Protein AF-A0A969B1L9-F1 (afdb_monomer)

Sequence (324 aa):
MRYSKIVGLGHHVPETVITNAQLSSMMDTTNEWIIERTGIKERRWIDPTKDTVANMAAKATRMALERAKLTEKDIEFIVFATITPDYFFPGSGVLLQRELGLESIGALDIRNACSGFIYALSVADQFIKTGMYKTILVVGAEIQVFDNHLYKLRRIKHTLGNQFYTSTIDTITLSECLKNADVVIGALRAEKGKARHVVSEEMVKNMRPDSLIIDLSIDQGGCIATSETTSLNRPVFRKYDIIHYCVPNVASRVATTATTALSNIFTPTILRAAEEGGVEEMIFSHKWFMKGVYTYKGTLTNESIARKFAMKFKNIELLLALRM

Radius of gyration: 27.22 Å; Cα contacts (8 Å, |Δi|>4): 469; chains: 1; bounding box: 70×59×69 Å

Solvent-accessible surface area (backbone atoms only — not comparable to full-atom values): 18483 Å² total; per-residue (Å²): 133,62,76,71,76,89,67,50,71,50,73,64,75,54,86,46,74,44,43,39,72,64,46,39,76,77,44,101,55,51,53,67,62,41,32,76,77,69,66,54,64,63,46,67,45,74,50,87,90,78,60,47,41,32,59,43,45,37,55,11,46,53,47,13,27,58,67,44,74,48,56,72,87,61,50,53,32,34,30,25,14,37,77,41,53,56,24,82,60,67,45,40,25,56,49,26,31,59,73,58,71,57,79,94,57,55,58,41,67,35,68,51,58,98,49,11,52,61,52,32,51,54,53,50,41,51,39,30,41,75,58,79,40,91,34,69,47,74,43,71,44,74,65,85,88,86,70,96,46,67,68,56,54,50,47,52,63,62,73,54,42,65,81,66,95,79,73,80,94,42,77,64,63,51,42,58,51,39,38,72,36,60,65,44,77,37,73,57,78,46,93,79,69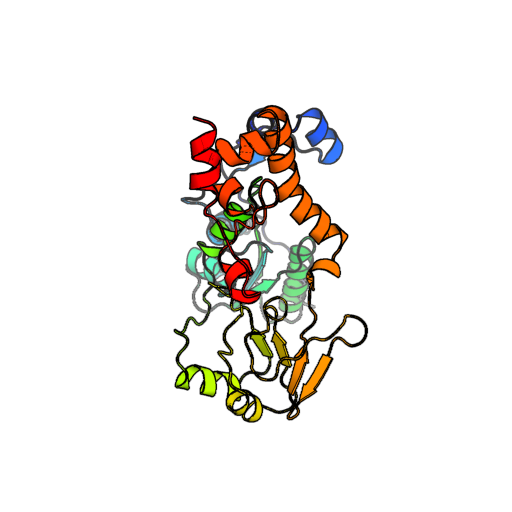,60,27,63,63,76,40,49,56,70,46,57,61,55,30,42,70,72,15,37,38,35,31,74,19,36,77,39,69,14,28,39,61,78,63,59,86,36,37,90,92,50,37,61,52,74,58,76,57,25,36,38,36,17,42,51,69,62,57,62,80,44,44,70,62,44,50,53,57,49,45,72,58,46,51,64,55,54,53,49,21,62,73,61,71,27,66,71,41,37,38,72,76,29,70,75,54,37,72,68,46,51,64,56,98,93,37,38,32,34,61,71,61,18,64,76,70,77,46,79,62,48,64,56,69,67,66,52,56,76,77,112

Mean predicted aligned error: 16.1 Å

Nearest PDB structures (foldseek):
  3h76-assembly1_B  TM=9.603E-01  e=1.285E-11  Pseudomonas aeruginosa PAO1
  2vhv-assembly1_A  TM=5.823E-01  e=3.314E-12  Mycobacterium tuberculosis
  8hye-assembly1_C-2  TM=5.693E-01  e=2.930E-12  Geobacillus kaustophilus
  2vhw-assembly1_F  TM=5.837E-01  e=6.939E-12  Mycobacterium tuberculosis
  1pjb-assembly1_A  TM=5.924E-01  e=9.000E-10  Phormidium lapideum

Secondary structure (DSSP, 8-state):
--------------SEEEEHHHHHTTSS--HHHHHHHH--SEEEE--TTT--HHHHHHHHHHHHHHHHT--GGG--EEEEE-SS-S-SSS-HHHHHHHHTT--S-EEEEE--GGGHHHHHHHHHHHHHHHTS-S-EEEEE-------S-HHHHHHHHHHS----------HHHHHHHHHH-SEEEE-PPPSSSSPP--B-HHHHHTSPTT-EEEETTGGGT-SBTT----BTTB-EEEETTEEEE--S-GGGGGHHHHHHHHHHHHHHHHHHHHHTTSHHHHHHH-HHHHTT-SEETTEE--HHHHHHTT-----HHHHHGGG-

Structure (mmCIF, N/CA/C/O backbone):
data_AF-A0A969B1L9-F1
#
_entry.id   AF-A0A969B1L9-F1
#
loop_
_atom_site.group_PDB
_atom_site.id
_atom_site.type_symbol
_atom_site.label_atom_id
_atom_site.label_alt_id
_atom_site.label_comp_id
_atom_site.label_asym_id
_atom_site.label_entity_id
_atom_site.label_seq_id
_atom_site.pdbx_PDB_ins_code
_atom_site.Cartn_x
_atom_site.Cartn_y
_atom_site.Cartn_z
_atom_site.occupancy
_atom_site.B_iso_or_equiv
_atom_site.auth_seq_id
_atom_site.auth_comp_id
_atom_site.auth_asym_id
_atom_site.auth_atom_id
_atom_site.pdbx_PDB_model_num
ATOM 1 N N . MET A 1 1 ? -32.597 18.644 25.843 1.00 67.44 1 MET A N 1
ATOM 2 C CA . MET A 1 1 ? -31.854 18.192 24.644 1.00 67.44 1 MET A CA 1
ATOM 3 C C . MET A 1 1 ? -30.384 18.081 25.034 1.00 67.44 1 MET A C 1
ATOM 5 O O . MET A 1 1 ? -29.874 19.046 25.594 1.00 67.44 1 MET A O 1
ATOM 9 N N . ARG A 1 2 ? -29.727 16.924 24.863 1.00 84.31 2 ARG A N 1
ATOM 10 C CA . ARG A 1 2 ? -28.276 16.822 25.113 1.00 84.31 2 ARG A CA 1
ATOM 11 C C . ARG A 1 2 ? -27.542 17.581 24.005 1.00 84.31 2 ARG A C 1
ATOM 13 O O . ARG A 1 2 ? -27.954 17.508 22.852 1.00 84.31 2 ARG A O 1
ATOM 20 N N . TYR A 1 3 ? -26.502 18.328 24.357 1.00 91.00 3 TYR A N 1
ATOM 21 C CA . TYR A 1 3 ? -25.660 19.058 23.412 1.00 91.00 3 TYR A CA 1
ATOM 22 C C . TYR A 1 3 ? -24.202 18.665 23.634 1.00 91.00 3 TYR A C 1
ATOM 24 O O . TYR A 1 3 ? -23.779 18.454 24.772 1.00 91.00 3 TYR A O 1
ATOM 32 N N . SER A 1 4 ? -23.434 18.558 22.554 1.00 93.75 4 SER A N 1
ATOM 33 C CA . SER A 1 4 ? -21.990 18.365 22.635 1.00 93.75 4 SER A CA 1
ATOM 34 C C . SER A 1 4 ? -21.292 19.700 22.877 1.00 93.75 4 SER A C 1
ATOM 36 O O . SER A 1 4 ? -21.699 20.734 22.345 1.00 93.75 4 SER A O 1
ATOM 38 N N . LYS A 1 5 ? -20.192 19.677 23.626 1.00 94.50 5 LYS A N 1
ATOM 39 C CA . LYS A 1 5 ? -19.260 20.802 23.741 1.00 94.50 5 LYS A CA 1
ATOM 40 C C . LYS A 1 5 ? -17.833 20.272 23.728 1.00 94.50 5 LYS A C 1
ATOM 42 O O . LYS A 1 5 ? -17.574 19.197 24.264 1.00 94.50 5 LYS A O 1
ATOM 47 N N . ILE A 1 6 ? -16.911 21.038 23.159 1.00 95.19 6 ILE A N 1
ATOM 48 C CA . ILE A 1 6 ? -15.482 20.736 23.248 1.00 95.19 6 ILE A CA 1
ATOM 49 C C . ILE A 1 6 ? -15.009 21.191 24.631 1.00 95.19 6 ILE A C 1
ATOM 51 O O . ILE A 1 6 ? -15.090 22.374 24.952 1.00 95.19 6 ILE A O 1
ATOM 55 N N . VAL A 1 7 ? -14.568 20.248 25.464 1.00 95.69 7 VAL A N 1
ATOM 56 C CA . VAL A 1 7 ? -14.118 20.521 26.844 1.00 95.69 7 VAL A CA 1
ATOM 57 C C . VAL A 1 7 ? -12.606 20.698 26.968 1.00 95.69 7 VAL A C 1
ATOM 59 O O . VAL A 1 7 ? -12.147 21.297 27.933 1.00 95.69 7 VAL A O 1
ATOM 62 N N . GLY A 1 8 ? -11.838 20.226 25.985 1.00 94.38 8 GLY A N 1
ATOM 63 C CA . GLY A 1 8 ? -10.387 20.359 25.940 1.00 94.38 8 GLY A CA 1
ATOM 64 C C . GLY A 1 8 ? -9.842 20.069 24.546 1.00 94.38 8 GLY A C 1
ATOM 65 O O . GLY A 1 8 ? -10.475 19.378 23.750 1.00 94.38 8 GLY A O 1
ATOM 66 N N . LEU A 1 9 ? -8.671 20.631 24.253 1.00 95.12 9 LEU A N 1
ATOM 67 C CA . LEU A 1 9 ? -7.944 20.449 22.999 1.00 95.12 9 LEU A CA 1
ATOM 68 C C . LEU A 1 9 ? -6.459 20.287 23.305 1.00 95.12 9 LEU A C 1
ATOM 70 O O . LEU A 1 9 ? -5.895 21.048 24.098 1.00 95.12 9 LEU A O 1
ATOM 74 N N . GLY A 1 10 ? -5.821 19.344 22.627 1.00 94.81 10 GLY A N 1
ATOM 75 C CA . GLY A 1 10 ? -4.395 19.076 22.731 1.00 94.81 10 GLY A CA 1
ATOM 76 C C . GLY A 1 10 ? -3.801 18.839 21.353 1.00 94.81 10 GLY A C 1
ATOM 77 O O . GLY A 1 10 ? -4.511 18.522 20.401 1.00 94.81 10 GLY A O 1
ATOM 78 N N . HIS A 1 11 ? -2.495 19.035 21.244 1.00 94.69 11 HIS A N 1
ATOM 79 C CA . HIS A 1 11 ? -1.748 18.738 20.032 1.00 94.69 11 HIS A CA 1
ATOM 80 C C . HIS A 1 11 ? -0.370 18.224 20.423 1.00 94.69 11 HIS A C 1
ATOM 82 O O . HIS A 1 11 ? 0.135 18.519 21.505 1.00 94.69 11 HIS A O 1
ATOM 88 N N . HIS A 1 12 ? 0.239 17.462 19.530 1.00 94.44 12 HIS A N 1
ATOM 89 C CA . HIS A 1 12 ? 1.620 17.050 19.664 1.00 94.44 12 HIS A CA 1
ATOM 90 C C . HIS A 1 12 ? 2.258 17.057 18.285 1.00 94.44 12 HIS A C 1
ATOM 92 O O . HIS A 1 12 ? 1.633 16.661 17.303 1.00 94.44 12 HIS A O 1
ATOM 98 N N . VAL A 1 13 ? 3.501 17.515 18.230 1.00 92.06 13 VAL A N 1
ATOM 99 C CA . VAL A 1 13 ? 4.334 17.432 17.039 1.00 92.06 13 VAL A CA 1
ATOM 100 C C . VAL A 1 13 ? 5.728 16.953 17.441 1.00 92.06 13 VAL A C 1
ATOM 102 O O . VAL A 1 13 ? 6.154 17.240 18.563 1.00 92.06 13 VAL A O 1
ATOM 105 N N . PRO A 1 14 ? 6.450 16.260 16.546 1.00 88.00 14 PRO A N 1
ATOM 106 C CA . PRO A 1 14 ? 7.828 15.863 16.799 1.00 88.00 14 PRO A CA 1
ATOM 107 C C . PRO A 1 14 ? 8.748 17.048 17.119 1.00 88.00 14 PRO A C 1
ATOM 109 O O . PRO A 1 14 ? 8.545 18.180 16.663 1.00 88.00 14 PRO A O 1
ATOM 112 N N . GLU A 1 15 ? 9.801 16.772 17.883 1.00 88.56 15 GLU A N 1
ATOM 113 C CA . GLU A 1 15 ? 10.773 17.781 18.319 1.00 88.56 15 GLU A CA 1
ATOM 114 C C . GLU A 1 15 ? 11.664 18.262 17.170 1.00 88.56 15 GLU A C 1
ATOM 116 O O . GLU A 1 15 ? 12.014 19.440 17.110 1.00 88.56 15 GLU A O 1
ATOM 121 N N . THR A 1 16 ? 12.000 17.372 16.233 1.00 88.25 16 THR A N 1
ATOM 122 C CA . THR A 1 16 ? 12.907 17.678 15.126 1.00 88.25 16 THR A CA 1
ATOM 123 C C . THR A 1 16 ? 12.258 18.645 14.142 1.00 88.25 16 THR A C 1
ATOM 125 O O . THR A 1 16 ? 11.238 18.338 13.522 1.00 88.25 16 THR A O 1
ATOM 128 N N . VAL A 1 17 ? 12.881 19.810 13.967 1.00 91.19 17 VAL A N 1
ATOM 129 C CA . VAL A 1 17 ? 12.476 20.830 12.993 1.00 91.19 17 VAL A CA 1
ATOM 130 C C . VAL A 1 17 ? 13.348 20.721 11.748 1.00 91.19 17 VAL A C 1
ATOM 132 O O . VAL A 1 17 ? 14.572 20.679 11.842 1.00 91.19 17 VAL A O 1
ATOM 135 N 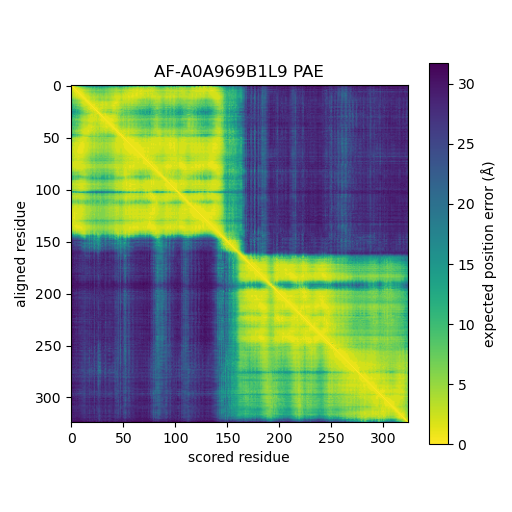N . ILE A 1 18 ? 12.708 20.701 10.582 1.00 87.38 18 ILE A N 1
ATOM 136 C CA . ILE A 1 18 ? 13.353 20.760 9.272 1.00 87.38 18 ILE A CA 1
ATOM 137 C C . ILE A 1 18 ? 12.943 22.058 8.591 1.00 87.38 18 ILE A C 1
ATOM 139 O O . ILE A 1 18 ? 11.765 22.298 8.312 1.00 87.38 18 ILE A O 1
ATOM 143 N N . THR A 1 19 ? 13.939 22.885 8.308 1.00 89.94 19 THR A N 1
ATOM 144 C CA . THR A 1 19 ? 13.778 24.133 7.557 1.00 89.94 19 THR A CA 1
ATOM 145 C C . THR A 1 19 ? 13.717 23.870 6.052 1.00 89.94 19 THR A C 1
ATOM 147 O O . THR A 1 19 ? 14.167 22.831 5.559 1.00 89.94 19 THR A O 1
ATOM 150 N N . ASN A 1 20 ? 13.206 24.834 5.285 1.00 87.25 20 ASN A N 1
ATOM 151 C CA . ASN A 1 20 ? 13.242 24.752 3.824 1.00 87.25 20 ASN A CA 1
ATOM 152 C C . ASN A 1 20 ? 14.671 24.653 3.270 1.00 87.25 20 ASN A C 1
ATOM 154 O O . ASN A 1 20 ? 14.894 23.878 2.347 1.00 87.25 20 ASN A O 1
ATOM 158 N N . ALA A 1 21 ? 15.640 25.349 3.874 1.00 85.12 21 ALA A N 1
ATOM 159 C CA . ALA A 1 21 ? 17.044 25.282 3.464 1.00 85.12 21 ALA A CA 1
ATOM 160 C C . ALA A 1 21 ? 17.623 23.864 3.594 1.00 85.12 21 ALA A C 1
ATOM 162 O O . ALA A 1 21 ? 18.299 23.379 2.691 1.00 85.12 21 ALA A O 1
ATOM 163 N N . GLN A 1 22 ? 17.304 23.168 4.690 1.00 82.25 22 GLN A N 1
ATOM 164 C CA . GLN A 1 22 ? 17.682 21.764 4.864 1.00 82.25 22 GLN A CA 1
ATOM 165 C C . GLN A 1 22 ? 16.950 20.844 3.882 1.00 82.25 22 GLN A C 1
ATOM 167 O O . GLN A 1 22 ? 17.502 19.830 3.480 1.00 82.25 22 GLN A O 1
ATOM 172 N N . LEU A 1 23 ? 15.720 21.168 3.470 1.00 80.06 23 LEU A N 1
ATOM 173 C CA . LEU A 1 23 ? 15.032 20.374 2.450 1.00 80.06 23 LEU A CA 1
ATOM 174 C C . LEU A 1 23 ? 15.666 20.540 1.066 1.00 80.06 23 LEU A C 1
ATOM 176 O O . LEU A 1 23 ? 15.815 19.551 0.355 1.00 80.06 23 LEU A O 1
ATOM 180 N N . SER A 1 24 ? 16.059 21.761 0.707 1.00 81.38 24 SER A N 1
ATOM 181 C CA . SER A 1 24 ? 16.707 22.068 -0.570 1.00 81.38 24 SER A CA 1
ATOM 182 C C . SER A 1 24 ? 18.034 21.336 -0.778 1.00 81.38 24 SER A C 1
ATOM 184 O O . SER A 1 24 ? 18.451 21.157 -1.915 1.00 81.38 24 SER A O 1
ATOM 186 N N . SER A 1 25 ? 18.693 20.863 0.286 1.00 78.31 25 SER A N 1
ATOM 187 C CA . SER A 1 25 ? 19.873 19.997 0.157 1.00 78.31 25 SER A CA 1
ATOM 188 C C . SER A 1 25 ? 19.537 18.513 -0.038 1.00 78.31 25 SER A C 1
ATOM 190 O O . SER A 1 25 ? 20.406 17.739 -0.432 1.00 78.31 25 SER A O 1
ATOM 192 N N . MET A 1 26 ? 18.294 18.099 0.227 1.00 70.31 26 MET A N 1
ATOM 193 C CA . MET A 1 26 ? 17.839 16.704 0.139 1.00 70.31 26 MET A CA 1
ATOM 194 C C . MET A 1 26 ? 17.007 16.413 -1.119 1.00 70.31 26 MET A C 1
ATOM 196 O O . MET A 1 26 ? 16.804 15.248 -1.468 1.00 70.31 26 MET A O 1
ATOM 200 N N . MET A 1 27 ? 16.499 17.445 -1.794 1.00 74.25 27 MET A N 1
ATOM 201 C CA . MET A 1 27 ? 15.702 17.330 -3.016 1.00 74.25 27 MET A CA 1
ATOM 202 C C . MET A 1 27 ? 15.768 18.611 -3.847 1.00 74.25 27 MET A C 1
ATOM 204 O O . MET A 1 27 ? 16.059 19.682 -3.322 1.00 74.25 27 MET A O 1
ATOM 208 N N . ASP A 1 28 ? 15.451 18.493 -5.135 1.00 78.88 28 ASP A N 1
ATOM 209 C CA . ASP A 1 28 ? 15.440 19.607 -6.083 1.00 78.88 28 ASP A CA 1
ATOM 210 C C . ASP A 1 28 ? 14.243 20.543 -5.827 1.00 78.88 28 ASP A C 1
ATOM 212 O O . ASP A 1 28 ? 13.146 20.363 -6.355 1.00 78.88 28 ASP A O 1
ATOM 216 N N . THR A 1 29 ? 14.427 21.494 -4.910 1.00 81.12 29 THR A N 1
ATOM 217 C CA . THR A 1 29 ? 13.428 22.496 -4.521 1.00 81.12 29 THR A CA 1
ATOM 218 C C . THR A 1 29 ? 14.118 23.737 -3.965 1.00 81.12 29 THR A C 1
ATOM 220 O O . THR A 1 29 ? 15.215 23.650 -3.414 1.00 81.12 29 THR A O 1
ATOM 223 N N . THR A 1 30 ? 13.453 24.891 -4.010 1.00 86.19 30 THR A N 1
ATOM 224 C CA . THR A 1 30 ? 13.918 26.126 -3.356 1.00 86.19 30 THR A CA 1
ATOM 225 C C . THR A 1 30 ? 12.961 26.577 -2.258 1.00 86.19 30 THR A C 1
ATOM 227 O O . THR A 1 30 ? 11.788 26.197 -2.232 1.00 86.19 30 THR A O 1
ATOM 230 N N . ASN A 1 31 ? 13.460 27.392 -1.330 1.00 87.31 31 ASN A N 1
ATOM 231 C CA . ASN A 1 31 ? 12.647 27.978 -0.271 1.00 87.31 31 ASN A CA 1
ATOM 232 C C . ASN A 1 31 ? 11.516 28.849 -0.842 1.00 87.31 31 ASN A C 1
ATOM 234 O O . ASN A 1 31 ? 10.376 28.756 -0.390 1.00 87.31 31 ASN A O 1
ATOM 238 N N . GLU A 1 32 ? 11.824 29.643 -1.865 1.00 88.88 32 GLU A N 1
ATOM 239 C CA . GLU A 1 32 ? 10.893 30.553 -2.533 1.00 88.88 32 GLU A CA 1
ATOM 240 C C . GLU A 1 32 ? 9.751 29.757 -3.168 1.00 88.88 32 GLU A C 1
ATOM 242 O O . GLU A 1 32 ? 8.584 30.060 -2.930 1.00 88.88 32 GLU A O 1
ATOM 247 N N . TRP A 1 33 ? 10.085 28.668 -3.868 1.00 85.44 33 TRP A N 1
ATOM 248 C CA . TRP A 1 33 ? 9.110 27.777 -4.495 1.00 85.44 33 TRP A CA 1
ATOM 249 C C . TRP A 1 33 ? 8.161 27.130 -3.475 1.00 85.44 33 TRP A C 1
ATOM 251 O O . TRP A 1 33 ? 6.957 27.022 -3.720 1.00 85.44 33 TRP A O 1
ATOM 261 N N . ILE A 1 34 ? 8.681 26.713 -2.312 1.00 78.31 34 ILE A N 1
ATOM 262 C CA . ILE A 1 34 ? 7.873 26.092 -1.251 1.00 78.31 34 ILE A CA 1
ATOM 263 C C . ILE A 1 34 ? 6.933 27.127 -0.627 1.00 78.31 34 ILE A C 1
ATOM 265 O O . ILE A 1 34 ? 5.739 26.851 -0.472 1.00 78.31 34 ILE A O 1
ATOM 269 N N . ILE A 1 35 ? 7.446 28.309 -0.275 1.00 84.38 35 ILE A N 1
ATOM 270 C CA . ILE A 1 35 ? 6.655 29.360 0.376 1.00 84.38 35 ILE A CA 1
ATOM 271 C C . ILE A 1 35 ? 5.564 29.874 -0.563 1.00 84.38 35 ILE A C 1
ATOM 273 O O . ILE A 1 35 ? 4.422 29.991 -0.129 1.00 84.38 35 ILE A O 1
ATOM 277 N N . GLU A 1 36 ? 5.878 30.129 -1.834 1.00 82.88 36 GLU A N 1
ATOM 278 C CA . GLU A 1 36 ? 4.914 30.651 -2.810 1.00 82.88 36 GLU A CA 1
ATOM 279 C C . GLU A 1 36 ? 3.703 29.722 -2.980 1.00 82.88 36 GLU A C 1
ATOM 281 O O . GLU A 1 36 ? 2.568 30.183 -3.084 1.00 82.88 36 GLU A O 1
ATOM 286 N N . ARG A 1 37 ? 3.925 28.402 -2.962 1.00 80.38 37 ARG A N 1
ATOM 287 C CA . ARG A 1 37 ? 2.868 27.409 -3.216 1.00 80.38 37 ARG A CA 1
ATOM 288 C C . ARG A 1 37 ? 2.152 26.913 -1.971 1.00 80.38 37 ARG A C 1
ATOM 290 O O . ARG A 1 37 ? 0.994 26.518 -2.057 1.00 80.38 37 ARG A O 1
ATOM 297 N N . THR A 1 38 ? 2.847 26.858 -0.839 1.00 77.75 38 THR A N 1
ATOM 298 C CA . THR A 1 38 ? 2.335 26.195 0.372 1.00 77.75 38 THR A CA 1
ATOM 299 C C . THR A 1 38 ? 2.294 27.102 1.595 1.00 77.75 38 THR A C 1
ATOM 301 O O . THR A 1 38 ? 1.614 26.781 2.565 1.00 77.75 38 THR A O 1
ATOM 304 N N . GLY A 1 39 ? 3.040 28.211 1.591 1.00 83.75 39 GLY A N 1
ATOM 305 C CA . GLY A 1 39 ? 3.259 29.060 2.765 1.00 83.75 39 GLY A CA 1
ATOM 306 C C . GLY A 1 39 ? 4.136 28.430 3.858 1.00 83.75 39 GLY A C 1
ATOM 307 O O . GLY A 1 39 ? 4.380 29.065 4.884 1.00 83.75 39 GLY A O 1
ATOM 308 N N . ILE A 1 40 ? 4.625 27.198 3.668 1.00 84.75 40 ILE A N 1
ATOM 309 C CA . ILE A 1 40 ? 5.362 26.443 4.687 1.00 84.75 40 ILE A CA 1
ATOM 310 C C . ILE A 1 40 ? 6.813 26.930 4.757 1.00 84.75 40 ILE A C 1
ATOM 312 O O . ILE A 1 40 ? 7.531 26.928 3.759 1.00 84.75 40 ILE A O 1
ATOM 316 N N . LYS A 1 41 ? 7.262 27.310 5.958 1.00 87.44 41 LYS A N 1
ATOM 317 C CA . LYS A 1 41 ? 8.649 27.745 6.230 1.00 87.44 41 LYS A CA 1
ATOM 318 C C . LYS A 1 41 ? 9.494 26.668 6.907 1.00 87.44 41 LYS A C 1
ATOM 320 O O . LYS A 1 41 ? 10.688 26.528 6.645 1.00 87.44 41 LYS A O 1
ATOM 325 N N . GLU A 1 42 ? 8.855 25.906 7.779 1.00 89.44 42 GLU A N 1
ATOM 326 C CA . GLU A 1 42 ? 9.454 24.814 8.529 1.00 89.44 42 GLU A CA 1
ATOM 327 C C . GLU A 1 42 ? 8.434 23.697 8.704 1.00 89.44 42 GLU A C 1
ATOM 329 O O . GLU A 1 42 ? 7.222 23.910 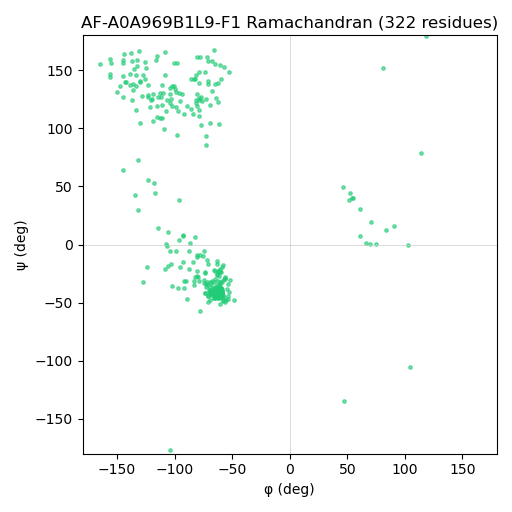8.601 1.00 89.44 42 GLU A O 1
ATOM 334 N N . ARG A 1 43 ? 8.932 22.493 8.966 1.00 86.75 43 ARG A N 1
ATOM 335 C CA . ARG A 1 43 ? 8.101 21.324 9.237 1.00 86.75 43 ARG A CA 1
ATOM 336 C C . ARG A 1 43 ? 8.731 20.428 10.285 1.00 86.75 43 ARG A C 1
ATOM 338 O O . ARG A 1 43 ? 9.909 20.561 10.604 1.00 86.75 43 ARG A O 1
ATOM 345 N N . ARG A 1 44 ? 7.923 19.531 10.840 1.00 86.81 44 ARG A N 1
ATOM 346 C CA . ARG A 1 44 ? 8.333 18.611 11.902 1.00 86.81 44 ARG A CA 1
ATOM 347 C C . ARG A 1 44 ? 8.633 17.246 11.306 1.00 86.81 44 ARG A C 1
ATOM 349 O O . ARG A 1 44 ? 7.876 16.772 10.462 1.00 86.81 44 ARG A O 1
ATOM 356 N N . TRP A 1 45 ? 9.749 16.652 11.707 1.00 81.00 45 TRP A N 1
ATOM 357 C CA . TRP A 1 45 ? 10.199 15.359 11.205 1.00 81.00 45 TRP A CA 1
ATOM 358 C C . TRP A 1 45 ? 10.075 14.310 12.296 1.00 81.00 45 TRP A C 1
ATOM 360 O O . TRP A 1 45 ? 10.517 14.530 13.421 1.00 81.00 45 TRP A O 1
ATOM 370 N N . ILE A 1 46 ? 9.453 13.187 11.959 1.00 78.00 46 ILE A N 1
ATOM 371 C CA . ILE A 1 46 ? 9.333 12.059 12.877 1.00 78.00 46 ILE A CA 1
ATOM 372 C C . ILE A 1 46 ? 10.671 11.338 13.012 1.00 78.00 46 ILE A C 1
ATOM 374 O O . ILE A 1 46 ? 11.436 11.235 12.053 1.00 78.00 46 ILE A O 1
ATOM 378 N N . ASP A 1 47 ? 10.933 10.779 14.181 1.00 79.38 47 ASP A N 1
ATOM 379 C CA . ASP A 1 47 ? 11.992 9.797 14.354 1.00 79.38 47 ASP A CA 1
ATOM 380 C C . ASP A 1 47 ? 11.393 8.396 14.148 1.00 79.38 47 ASP A C 1
ATOM 382 O O . ASP A 1 47 ? 10.599 7.938 14.977 1.00 79.38 47 ASP A O 1
ATOM 386 N N . PRO A 1 48 ? 11.767 7.687 13.067 1.00 68.38 48 PRO A N 1
ATOM 387 C CA . PRO A 1 48 ? 11.157 6.406 12.710 1.00 68.38 48 PRO A CA 1
ATOM 388 C C . PRO A 1 48 ? 11.358 5.297 13.747 1.00 68.38 48 PRO A C 1
ATOM 390 O O . PRO A 1 48 ? 10.722 4.252 13.646 1.00 68.38 48 PRO A O 1
ATOM 393 N N . THR A 1 49 ? 12.276 5.483 14.697 1.00 72.62 49 THR A N 1
ATOM 394 C CA . THR A 1 49 ? 12.565 4.494 15.739 1.00 72.62 49 THR A CA 1
ATOM 395 C C . THR A 1 49 ? 11.660 4.638 16.958 1.00 72.62 49 THR A C 1
ATOM 397 O O . THR A 1 49 ? 11.504 3.675 17.708 1.00 72.62 49 THR A O 1
ATOM 400 N N . LYS A 1 50 ? 11.049 5.815 17.154 1.00 80.06 50 LYS A N 1
ATOM 401 C CA . LYS A 1 50 ? 10.254 6.128 18.351 1.00 80.06 50 LYS A CA 1
ATOM 402 C C . LYS A 1 50 ? 8.852 6.644 18.055 1.00 80.06 50 LYS A C 1
ATOM 404 O O . LYS A 1 50 ? 7.970 6.403 18.869 1.00 80.06 50 LYS A O 1
ATOM 409 N N . ASP A 1 51 ? 8.625 7.369 16.963 1.00 80.69 51 ASP A N 1
ATOM 410 C CA . ASP A 1 51 ? 7.372 8.092 16.735 1.00 80.69 51 ASP A CA 1
ATOM 411 C C . ASP A 1 51 ? 6.383 7.257 15.913 1.00 80.69 51 ASP A C 1
ATOM 413 O O . ASP A 1 51 ? 6.702 6.742 14.842 1.00 80.69 51 ASP A O 1
ATOM 417 N N . THR A 1 52 ? 5.156 7.151 16.421 1.00 85.81 52 THR A N 1
ATOM 418 C CA . THR A 1 52 ? 4.038 6.423 15.810 1.00 85.81 52 THR A CA 1
ATOM 419 C C . THR A 1 52 ? 2.790 7.309 15.825 1.00 85.81 52 THR A C 1
ATOM 421 O O . THR A 1 52 ? 2.697 8.267 16.596 1.00 85.81 52 THR A O 1
ATOM 424 N N . VAL A 1 53 ? 1.808 7.032 14.969 1.00 87.44 53 VAL A N 1
ATOM 425 C CA . VAL A 1 53 ? 0.547 7.788 14.959 1.00 87.44 53 VAL A CA 1
ATOM 426 C C . VAL A 1 53 ? -0.162 7.641 16.308 1.00 87.44 53 VAL A C 1
ATOM 428 O O . VAL A 1 53 ? -0.574 8.645 16.896 1.00 87.44 53 VAL A O 1
ATOM 431 N N . ALA A 1 54 ? -0.222 6.425 16.851 1.00 89.56 54 ALA A N 1
ATOM 432 C CA . ALA A 1 54 ? -0.829 6.153 18.151 1.00 89.56 54 ALA A CA 1
ATOM 433 C C . ALA A 1 54 ? -0.122 6.861 19.322 1.00 89.56 54 ALA A C 1
ATOM 435 O O . ALA A 1 54 ? -0.794 7.453 20.169 1.00 89.56 54 ALA A O 1
ATOM 436 N N . ASN A 1 55 ? 1.216 6.855 19.393 1.00 90.50 55 ASN A N 1
ATOM 437 C CA . ASN A 1 55 ? 1.904 7.445 20.546 1.00 90.50 55 ASN A CA 1
ATOM 438 C C . ASN A 1 55 ? 1.896 8.981 20.523 1.00 90.50 55 ASN A C 1
ATOM 440 O O . ASN A 1 55 ? 1.791 9.620 21.574 1.00 90.50 55 ASN A O 1
ATOM 444 N N . MET A 1 56 ? 1.934 9.591 19.337 1.00 92.75 56 MET A N 1
ATOM 445 C CA . MET A 1 56 ? 1.790 11.033 19.186 1.00 92.75 56 MET A CA 1
ATOM 446 C C . MET A 1 56 ? 0.372 11.462 19.557 1.00 92.75 56 MET A C 1
ATOM 448 O O . MET A 1 56 ? 0.195 12.441 20.286 1.00 92.75 56 MET A O 1
ATOM 452 N N . ALA A 1 57 ? -0.629 10.685 19.135 1.00 94.88 57 ALA A N 1
ATOM 453 C CA . ALA A 1 57 ? -2.008 10.867 19.563 1.00 94.88 57 ALA A CA 1
ATOM 454 C C . ALA A 1 57 ? -2.165 10.746 21.087 1.00 94.88 57 ALA A C 1
ATOM 456 O O . ALA A 1 57 ? -2.875 11.555 21.684 1.00 94.88 57 ALA A O 1
ATOM 457 N N . ALA A 1 58 ? -1.472 9.809 21.742 1.00 95.88 58 ALA A N 1
ATOM 458 C CA . ALA A 1 58 ? -1.512 9.664 23.198 1.00 95.88 58 ALA A CA 1
ATOM 459 C C . ALA A 1 58 ? -0.959 10.907 23.912 1.00 95.88 58 ALA A C 1
ATOM 461 O O . ALA A 1 58 ? -1.587 11.428 24.835 1.00 95.88 58 ALA A O 1
ATOM 462 N N . LYS A 1 59 ? 0.170 11.453 23.440 1.00 95.69 59 LYS A N 1
ATOM 463 C CA . LYS A 1 59 ? 0.742 12.705 23.970 1.00 95.69 59 LYS A CA 1
ATOM 464 C C . LYS A 1 59 ? -0.221 13.888 23.794 1.00 95.69 59 LYS A C 1
ATOM 466 O O . LYS A 1 59 ? -0.459 14.628 24.748 1.00 95.69 59 LYS A O 1
ATOM 471 N N . ALA A 1 60 ? -0.823 14.032 22.610 1.00 96.56 60 ALA A N 1
ATOM 472 C CA . ALA A 1 60 ? -1.828 15.067 22.348 1.00 96.56 60 ALA A CA 1
ATOM 473 C C . ALA A 1 60 ? -3.082 14.893 23.225 1.00 96.56 60 ALA A C 1
ATOM 475 O O . ALA A 1 60 ? -3.637 15.873 23.720 1.00 96.56 60 ALA A O 1
ATOM 476 N N . THR A 1 61 ? -3.498 13.648 23.462 1.00 96.88 61 THR A N 1
ATOM 477 C CA . THR A 1 61 ? -4.663 13.312 24.288 1.00 96.88 61 THR A CA 1
ATOM 478 C C . THR A 1 61 ? -4.446 13.692 25.745 1.00 96.88 61 THR A C 1
ATOM 480 O O . THR A 1 61 ? -5.306 14.345 26.328 1.00 96.88 61 THR A O 1
ATOM 483 N N . ARG A 1 62 ? -3.287 13.367 26.329 1.00 96.56 62 ARG A N 1
ATOM 484 C CA . ARG A 1 62 ? -2.977 13.738 27.721 1.00 96.56 62 ARG A CA 1
ATOM 485 C C . ARG A 1 62 ? -3.026 15.251 27.931 1.00 96.56 62 ARG A C 1
ATOM 487 O O . ARG A 1 62 ? -3.615 15.708 28.904 1.00 96.56 62 ARG A O 1
ATOM 494 N N . MET A 1 63 ? -2.525 16.026 26.967 1.00 96.75 63 MET A N 1
ATOM 495 C CA . MET A 1 63 ? -2.641 17.490 26.977 1.00 96.75 63 MET A CA 1
ATOM 496 C C . MET A 1 63 ? -4.102 17.969 26.895 1.00 96.75 63 MET A C 1
ATOM 498 O O . MET A 1 63 ? -4.482 18.935 27.558 1.00 96.75 63 MET A O 1
ATOM 502 N N . ALA A 1 64 ? -4.936 17.314 26.080 1.00 96.81 64 ALA A N 1
ATOM 503 C CA . ALA A 1 64 ? -6.358 17.642 25.971 1.00 96.81 64 ALA A CA 1
ATOM 504 C C . ALA A 1 64 ? -7.115 17.349 27.278 1.00 96.81 64 ALA A C 1
ATOM 506 O O . ALA A 1 64 ? -7.926 18.171 27.708 1.00 96.81 64 ALA A O 1
ATOM 507 N N . LEU A 1 65 ? -6.819 16.213 27.916 1.00 96.44 65 LEU A N 1
ATOM 508 C CA . LEU A 1 65 ? -7.405 15.785 29.188 1.00 96.44 65 LEU A CA 1
ATOM 509 C C . LEU A 1 65 ? -7.016 16.714 30.339 1.00 96.44 65 LEU A C 1
ATOM 511 O O . LEU A 1 65 ? -7.893 17.173 31.069 1.00 96.44 65 LEU A O 1
ATOM 515 N N . GLU A 1 66 ? -5.734 17.075 30.445 1.00 96.56 66 GLU A N 1
ATOM 516 C CA . GLU A 1 66 ? -5.240 18.030 31.443 1.00 96.56 66 GLU A CA 1
ATOM 517 C C . GLU A 1 66 ? -6.000 19.364 31.356 1.00 96.56 66 GLU A C 1
ATOM 519 O O . GLU A 1 66 ? -6.527 19.866 32.350 1.00 96.56 66 GLU A O 1
ATOM 524 N N . ARG A 1 67 ? -6.147 19.904 30.140 1.00 95.62 67 ARG A N 1
ATOM 525 C CA . ARG A 1 67 ? -6.887 21.152 29.886 1.00 95.62 67 ARG A CA 1
ATOM 526 C C . ARG A 1 67 ? -8.380 21.037 30.177 1.00 95.62 67 ARG A C 1
ATOM 528 O O . ARG A 1 67 ? -8.987 22.016 30.607 1.00 95.62 67 ARG A O 1
ATOM 535 N N . ALA A 1 68 ? -8.960 19.858 29.963 1.00 95.31 68 ALA A N 1
ATOM 536 C CA . ALA A 1 68 ? -10.348 19.565 30.300 1.00 95.31 68 ALA A CA 1
ATOM 537 C C . ALA A 1 68 ? -10.565 19.288 31.799 1.00 95.31 68 ALA A C 1
ATOM 539 O O . ALA A 1 68 ? -11.716 19.207 32.227 1.00 95.31 68 ALA A O 1
ATOM 540 N N . LYS A 1 69 ? -9.487 19.154 32.591 1.00 96.31 69 LYS A N 1
ATOM 541 C CA . LYS A 1 69 ? -9.511 18.654 33.977 1.00 96.31 69 LYS A CA 1
ATOM 542 C C . LYS A 1 69 ? -10.182 17.278 34.082 1.00 96.31 69 LYS A C 1
ATOM 544 O O . LYS A 1 69 ? -10.952 17.026 35.006 1.00 96.31 69 LYS A O 1
ATOM 549 N N . LEU A 1 70 ? -9.900 16.420 33.105 1.00 95.69 70 LEU A N 1
ATOM 550 C CA . LEU A 1 70 ? -10.369 15.039 33.024 1.00 95.69 70 LEU A CA 1
ATOM 551 C C . LEU A 1 70 ? -9.183 14.077 33.112 1.00 95.69 70 LEU A C 1
ATOM 553 O O . LEU A 1 70 ? -8.031 14.453 32.900 1.00 95.69 70 LEU A O 1
ATOM 557 N N . THR A 1 71 ? -9.482 12.824 33.412 1.00 94.38 71 THR A N 1
ATOM 558 C CA . THR A 1 71 ? -8.536 11.711 33.422 1.00 94.38 71 THR A CA 1
ATOM 559 C C . THR A 1 71 ? -8.795 10.785 32.238 1.00 94.38 71 THR A C 1
ATOM 561 O O . THR A 1 71 ? -9.845 10.848 31.602 1.00 94.38 71 THR A O 1
ATOM 564 N N . GLU A 1 72 ? -7.845 9.898 31.933 1.00 92.81 72 GLU A N 1
ATOM 565 C CA . GLU A 1 72 ? -8.005 8.896 30.869 1.00 92.81 72 GLU A CA 1
ATOM 566 C C . GLU A 1 72 ? -9.295 8.069 31.089 1.00 92.81 72 GLU A C 1
ATOM 568 O O . GLU A 1 72 ? -10.061 7.865 30.151 1.00 92.81 72 GLU A O 1
ATOM 573 N N . LYS A 1 73 ? -9.626 7.728 32.344 1.00 91.50 73 LYS A N 1
ATOM 574 C CA . LYS A 1 73 ? -10.831 6.960 32.719 1.00 91.50 73 LYS A CA 1
ATOM 575 C C . LYS A 1 73 ? -12.163 7.644 32.409 1.00 91.50 73 LYS A C 1
ATOM 577 O O . LYS A 1 73 ? -13.190 6.974 32.416 1.00 91.50 73 LYS A O 1
ATOM 582 N N . ASP A 1 74 ? -12.161 8.953 32.171 1.00 94.25 74 ASP A N 1
ATOM 583 C CA . ASP A 1 74 ? -13.371 9.691 31.811 1.00 94.25 74 ASP A CA 1
ATOM 584 C C . ASP A 1 74 ? -13.728 9.536 30.326 1.00 94.25 74 ASP A C 1
ATOM 586 O O . ASP A 1 74 ? -14.807 9.963 29.924 1.00 94.25 74 ASP A O 1
ATOM 590 N N . ILE A 1 75 ? -12.840 8.965 29.503 1.00 95.88 75 ILE A N 1
ATOM 591 C CA . ILE A 1 75 ? -13.094 8.691 28.086 1.00 95.88 75 ILE A CA 1
ATOM 592 C C . ILE A 1 75 ? -13.945 7.426 27.967 1.00 95.88 75 ILE A C 1
ATOM 594 O O . ILE A 1 75 ? -13.536 6.361 28.415 1.00 95.88 75 ILE A O 1
ATOM 598 N N . GLU A 1 76 ? -15.093 7.521 27.295 1.00 95.12 76 GLU A N 1
ATOM 599 C CA . GLU A 1 76 ? -16.008 6.385 27.093 1.00 95.12 76 GLU A CA 1
ATOM 600 C C . GLU A 1 76 ? -15.961 5.827 25.659 1.00 95.12 76 GLU A C 1
ATOM 602 O O . GLU A 1 76 ? -16.390 4.699 25.409 1.00 95.12 76 GLU A O 1
ATOM 607 N N . PHE A 1 77 ? -15.444 6.607 24.702 1.00 95.94 77 PHE A N 1
ATOM 608 C CA . PHE A 1 77 ? -15.334 6.215 23.297 1.00 95.94 77 PHE A CA 1
ATOM 609 C C . PHE A 1 77 ? -14.230 6.997 22.578 1.00 95.94 77 PHE A C 1
ATOM 611 O O . PHE A 1 77 ? -14.018 8.179 22.863 1.00 95.94 77 PHE A O 1
ATOM 618 N N . ILE A 1 78 ? -13.561 6.366 21.614 1.00 97.19 78 ILE A N 1
ATOM 619 C CA . ILE A 1 78 ? -12.549 6.999 20.758 1.00 97.19 78 ILE A CA 1
ATOM 620 C C . ILE A 1 78 ? -13.065 7.063 19.320 1.00 97.19 78 ILE A C 1
ATOM 622 O O . ILE A 1 78 ? -13.470 6.050 18.758 1.00 97.19 78 ILE A O 1
ATOM 626 N N . VAL A 1 79 ? -12.984 8.237 18.693 1.00 95.81 79 VAL A N 1
ATOM 627 C CA . VAL A 1 79 ? -13.127 8.408 17.243 1.00 95.81 79 VAL A CA 1
ATOM 628 C C . VAL A 1 79 ? -11.799 8.906 16.681 1.00 95.81 79 VAL A C 1
ATOM 630 O O . VAL A 1 79 ? -11.397 10.044 16.926 1.00 95.81 79 VAL A O 1
ATOM 633 N N . PHE A 1 80 ? -11.105 8.053 15.935 1.00 94.88 80 PHE A N 1
ATOM 634 C CA . PHE A 1 80 ? -9.764 8.315 15.421 1.00 94.88 80 PHE A CA 1
ATOM 635 C C . PHE A 1 80 ? -9.804 8.568 13.910 1.00 94.88 80 PHE A C 1
ATOM 637 O O . PHE A 1 80 ? -10.115 7.678 13.126 1.00 94.88 80 PHE A O 1
ATOM 644 N N . ALA A 1 81 ? -9.466 9.778 13.476 1.00 92.06 81 ALA A N 1
ATOM 645 C CA . ALA A 1 81 ? -9.347 10.144 12.072 1.00 92.06 81 ALA A CA 1
ATOM 646 C C . ALA A 1 81 ? -7.884 10.075 11.610 1.00 92.06 81 ALA A C 1
ATOM 648 O O . ALA A 1 81 ? -7.046 10.849 12.076 1.00 92.06 81 ALA A O 1
ATOM 649 N N . THR A 1 82 ? -7.578 9.162 10.684 1.00 86.19 82 THR A N 1
ATOM 650 C CA . THR A 1 82 ? 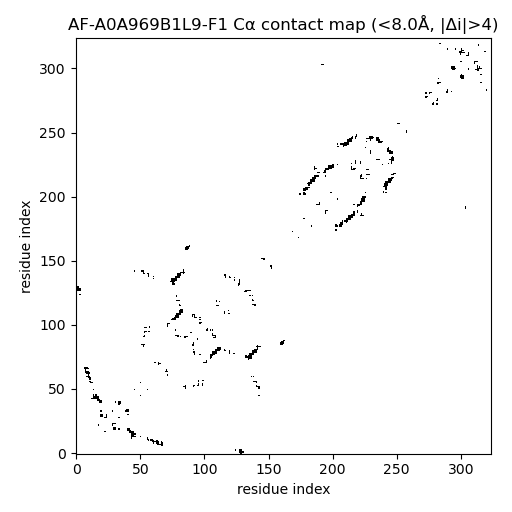-6.246 9.067 10.064 1.00 86.19 82 THR A CA 1
ATOM 651 C C . THR A 1 82 ? -6.287 8.385 8.696 1.00 86.19 82 THR A C 1
ATOM 653 O O . THR A 1 82 ? -7.046 7.437 8.486 1.00 86.19 82 THR A O 1
ATOM 656 N N . ILE A 1 83 ? -5.457 8.833 7.755 1.00 79.19 83 ILE A N 1
ATOM 657 C CA . ILE A 1 83 ? -5.164 8.125 6.500 1.00 79.19 83 ILE A CA 1
ATOM 658 C C . ILE A 1 83 ? -3.800 7.437 6.495 1.00 79.19 83 ILE A C 1
ATOM 660 O O . ILE A 1 83 ? -3.496 6.693 5.558 1.00 79.19 83 ILE A O 1
ATOM 664 N N . THR A 1 84 ? -2.999 7.635 7.538 1.00 81.56 84 THR A N 1
ATOM 665 C CA . THR A 1 84 ? -1.669 7.037 7.701 1.00 81.56 84 THR A CA 1
ATOM 666 C C . THR A 1 84 ? -1.579 6.233 9.000 1.00 81.56 84 THR A C 1
ATOM 668 O O . THR A 1 84 ? -0.698 6.480 9.815 1.00 81.56 84 THR A O 1
ATOM 671 N N . PRO A 1 85 ? -2.484 5.258 9.217 1.00 82.06 85 PRO A N 1
ATOM 672 C CA . PRO A 1 85 ? -2.530 4.524 10.473 1.00 82.06 85 PRO A CA 1
ATOM 673 C C . PRO A 1 85 ? -1.257 3.695 10.679 1.00 82.06 85 PRO A C 1
ATOM 675 O O . PRO A 1 85 ? -0.624 3.265 9.712 1.00 82.06 85 PRO A O 1
ATOM 678 N N . ASP A 1 86 ? -0.945 3.408 11.942 1.00 74.75 86 ASP A N 1
ATOM 679 C CA . ASP A 1 86 ? 0.176 2.537 12.321 1.00 74.75 86 ASP A CA 1
ATOM 680 C C . ASP A 1 86 ? 0.020 1.128 11.737 1.00 74.75 86 ASP A C 1
ATOM 682 O O . ASP A 1 86 ? 0.979 0.536 11.258 1.00 74.75 86 ASP A O 1
ATOM 686 N N . TYR A 1 87 ? -1.216 0.621 11.742 1.00 70.50 87 TYR A N 1
ATOM 687 C CA . TYR A 1 87 ? -1.615 -0.645 11.135 1.00 70.50 87 TYR A CA 1
ATOM 688 C C . TYR A 1 87 ? -2.895 -0.424 10.328 1.00 70.50 87 TYR A C 1
ATOM 690 O O . TYR A 1 87 ? -3.769 0.355 10.713 1.00 70.50 87 TYR A O 1
ATOM 698 N N . PHE A 1 88 ? -3.071 -1.132 9.208 1.00 64.75 88 PHE A N 1
ATOM 699 C CA . PHE A 1 88 ? -4.365 -1.076 8.518 1.00 64.75 88 PHE A CA 1
ATOM 700 C C . PHE A 1 88 ? -5.469 -1.746 9.344 1.00 64.75 88 PHE A C 1
ATOM 702 O O . PHE A 1 88 ? -6.609 -1.277 9.314 1.00 64.75 88 PHE A O 1
ATOM 709 N N . PHE A 1 89 ? -5.115 -2.801 10.080 1.00 62.91 89 PHE A N 1
ATOM 710 C CA . PHE A 1 89 ? -5.956 -3.499 11.043 1.00 62.91 89 PHE A CA 1
ATOM 711 C C . PHE A 1 89 ? -5.066 -4.096 12.154 1.00 62.91 89 PHE A C 1
ATOM 713 O O . PHE A 1 89 ? -4.083 -4.760 11.813 1.00 62.91 89 PHE A O 1
ATOM 720 N N . PRO A 1 90 ? -5.379 -3.899 13.450 1.00 73.69 90 PRO A N 1
ATOM 721 C CA . PRO A 1 90 ? -6.483 -3.094 13.988 1.00 73.69 90 PRO A CA 1
ATOM 722 C C . PRO A 1 90 ? -6.316 -1.592 13.688 1.00 73.69 90 PRO A C 1
ATOM 724 O O . PRO A 1 90 ? -5.264 -1.159 13.226 1.00 73.69 90 PRO A O 1
ATOM 727 N N . GLY A 1 91 ? -7.372 -0.803 13.898 1.00 78.06 91 GLY A N 1
ATOM 728 C CA . GLY A 1 91 ? -7.319 0.652 13.730 1.00 78.06 91 GLY A CA 1
ATOM 729 C C . GLY A 1 91 ? -6.436 1.347 14.776 1.00 78.06 91 GLY A C 1
ATOM 730 O O . GLY A 1 91 ? -6.201 0.808 15.862 1.00 78.06 91 GLY A O 1
ATOM 731 N N . SER A 1 92 ? -5.962 2.559 14.467 1.00 86.56 92 SER A N 1
ATOM 732 C CA . SER A 1 92 ? -5.130 3.359 15.378 1.00 86.56 92 SER A CA 1
ATOM 733 C C . SER A 1 92 ? -5.901 3.784 16.631 1.00 86.56 92 SER A C 1
ATOM 735 O O . SER A 1 92 ? -5.278 4.009 17.667 1.00 86.56 92 SER A O 1
ATOM 737 N N . GLY A 1 93 ? -7.240 3.807 16.594 1.00 90.69 93 GLY A N 1
ATOM 738 C CA . GLY A 1 93 ? -8.071 4.018 17.781 1.00 90.69 93 GLY A CA 1
ATOM 739 C C . GLY A 1 93 ? -7.836 2.976 18.881 1.00 90.69 93 GLY A C 1
ATOM 740 O O . GLY A 1 93 ? -7.700 3.334 20.049 1.00 90.69 93 GLY A O 1
ATOM 741 N N . VAL A 1 94 ? -7.702 1.699 18.512 1.00 90.50 94 VAL A N 1
ATOM 742 C CA . VAL A 1 94 ? -7.453 0.596 19.465 1.00 90.50 94 VAL A CA 1
ATOM 743 C C . VAL A 1 94 ? -6.020 0.636 20.000 1.00 90.50 94 VAL A C 1
ATOM 745 O O . VAL A 1 94 ? -5.757 0.314 21.157 1.00 90.50 94 VAL A O 1
ATOM 748 N N . LEU A 1 95 ? -5.066 1.068 19.177 1.00 90.31 95 LEU A N 1
ATOM 749 C CA . LEU A 1 95 ? -3.689 1.255 19.633 1.00 90.31 95 LEU A CA 1
ATOM 750 C C . LEU A 1 95 ? -3.601 2.411 20.618 1.00 90.31 95 LEU A C 1
ATOM 752 O O . LEU A 1 95 ? -2.985 2.263 21.665 1.00 90.31 95 LEU A O 1
ATOM 756 N N . LEU A 1 96 ? -4.269 3.527 20.325 1.00 93.75 96 LEU A N 1
ATOM 757 C CA . LEU A 1 96 ? -4.364 4.653 21.245 1.00 93.75 96 LEU A CA 1
ATOM 758 C C . LEU A 1 96 ? -5.007 4.239 22.571 1.00 93.75 96 LEU A C 1
ATOM 760 O O . LEU A 1 96 ? -4.521 4.626 23.628 1.00 93.75 96 LEU A O 1
ATOM 764 N N . GLN A 1 97 ? -6.059 3.422 22.518 1.00 93.12 97 GLN A N 1
ATOM 765 C CA . GLN A 1 97 ? -6.684 2.853 23.706 1.00 93.12 97 GLN A CA 1
ATOM 766 C C . GLN A 1 97 ? -5.651 2.128 24.589 1.00 93.12 97 GLN A C 1
ATOM 768 O O . GLN A 1 97 ? -5.581 2.381 25.792 1.00 93.12 97 GLN A O 1
ATOM 773 N N . ARG A 1 98 ? -4.794 1.293 23.984 1.00 90.81 98 ARG A N 1
ATOM 774 C CA . ARG A 1 98 ? -3.685 0.619 24.676 1.00 90.81 98 ARG A CA 1
ATOM 775 C C . ARG A 1 98 ? -2.653 1.608 25.227 1.00 90.81 98 ARG A C 1
ATOM 777 O O . ARG A 1 98 ? -2.236 1.462 26.370 1.00 90.81 98 ARG A O 1
ATOM 784 N N . GLU A 1 99 ? -2.248 2.606 24.442 1.00 91.81 99 GLU A N 1
ATOM 785 C CA . GLU A 1 99 ? -1.261 3.621 24.857 1.00 91.81 99 GLU A CA 1
ATOM 786 C C . GLU A 1 99 ? -1.743 4.487 26.038 1.00 91.81 99 GLU A C 1
ATOM 788 O O . GLU A 1 99 ? -0.924 5.021 26.789 1.00 91.81 99 GLU A O 1
ATOM 793 N N . LEU A 1 100 ? -3.062 4.633 26.201 1.00 92.94 100 LEU A N 1
ATOM 794 C CA . LEU A 1 100 ? -3.712 5.350 27.304 1.00 92.94 100 LEU A CA 1
ATOM 795 C C . LEU A 1 100 ? -4.149 4.427 28.456 1.00 92.94 100 LEU A C 1
ATOM 797 O O . LEU A 1 100 ? -4.799 4.891 29.385 1.00 92.94 100 LEU A O 1
ATOM 801 N N . GLY A 1 101 ? -3.851 3.123 28.397 1.00 90.50 101 GLY A N 1
ATOM 802 C CA . GLY A 1 101 ? -4.248 2.171 29.443 1.00 90.50 101 GLY A CA 1
ATOM 803 C C . GLY A 1 101 ? -5.766 2.052 29.640 1.00 90.50 101 GLY A C 1
ATOM 804 O O . GLY A 1 101 ? -6.226 1.815 30.756 1.00 90.50 101 GLY A O 1
ATOM 805 N N . LEU A 1 102 ? -6.552 2.256 28.580 1.00 90.50 102 LEU A N 1
ATOM 806 C CA . LEU A 1 102 ? -8.014 2.234 28.628 1.00 90.50 102 LEU A CA 1
ATOM 807 C C . LEU A 1 102 ? -8.536 0.816 28.389 1.00 90.50 102 LEU A C 1
ATOM 809 O O . LEU A 1 102 ? -8.359 0.239 27.319 1.00 90.50 102 LEU A O 1
ATOM 813 N N . GLU A 1 103 ? -9.250 0.254 29.353 1.00 78.56 103 GLU A N 1
ATOM 814 C CA . GLU A 1 103 ? -9.855 -1.071 29.220 1.00 78.56 103 GLU A CA 1
ATOM 815 C C . GLU A 1 103 ? -11.358 -0.936 28.939 1.00 78.56 103 GLU A C 1
ATOM 817 O O . GLU A 1 103 ? -12.051 -0.153 29.581 1.00 78.56 103 GLU A O 1
ATOM 822 N N . SER A 1 104 ? -11.882 -1.730 28.000 1.00 79.00 104 SER A N 1
ATOM 823 C CA . SER A 1 104 ? -13.333 -1.909 27.784 1.00 79.00 104 SER A CA 1
ATOM 824 C C . SER A 1 104 ? -14.127 -0.731 27.189 1.00 79.00 104 SER A C 1
ATOM 826 O O . SER A 1 104 ? -15.354 -0.726 27.284 1.00 79.00 104 SER A O 1
ATOM 828 N N . ILE A 1 105 ? -13.475 0.234 26.532 1.00 92.50 105 ILE A N 1
ATOM 829 C CA . ILE A 1 105 ? -14.165 1.290 25.768 1.00 92.50 105 ILE A CA 1
ATOM 830 C C . ILE A 1 105 ? -14.169 0.994 24.267 1.00 92.50 105 ILE A C 1
ATOM 832 O O . ILE A 1 105 ? -13.313 0.267 23.764 1.00 92.50 105 ILE A O 1
ATOM 836 N N . GLY A 1 106 ? -15.135 1.559 23.544 1.00 87.81 106 GLY A N 1
ATOM 837 C CA . GLY A 1 106 ? -15.194 1.425 22.090 1.00 87.81 106 GLY A CA 1
ATOM 838 C C . GLY A 1 106 ? -14.222 2.369 21.375 1.00 87.81 106 GLY A C 1
ATOM 839 O O . GLY A 1 106 ? -13.970 3.485 21.833 1.00 87.81 106 GLY A O 1
ATOM 840 N N . ALA A 1 107 ? -13.714 1.937 20.221 1.00 91.94 107 ALA A N 1
ATOM 841 C CA . ALA A 1 107 ? -12.902 2.757 19.329 1.00 91.94 107 ALA A CA 1
ATOM 842 C C . ALA A 1 107 ? -13.382 2.606 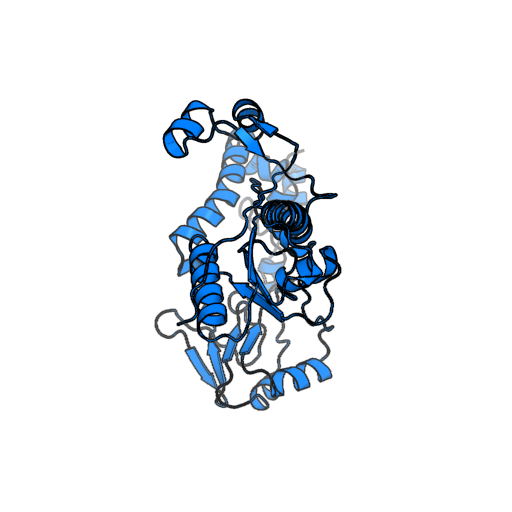17.879 1.00 91.94 107 ALA A C 1
ATOM 844 O O . ALA A 1 107 ? -13.658 1.498 17.418 1.00 91.94 107 ALA A O 1
ATOM 845 N N . LEU A 1 108 ? -13.476 3.727 17.167 1.00 90.06 108 LEU A N 1
ATOM 846 C CA . LEU A 1 108 ? -13.890 3.810 15.771 1.00 90.06 108 LEU A CA 1
ATOM 847 C C . LEU A 1 108 ? -12.871 4.615 14.968 1.00 90.06 108 LEU A C 1
ATOM 849 O O . LEU A 1 108 ? -12.585 5.764 15.294 1.00 90.06 108 LEU A O 1
ATOM 853 N N . ASP A 1 109 ? -12.397 4.046 13.866 1.00 88.44 109 ASP A N 1
ATOM 854 C CA . ASP A 1 109 ? -11.481 4.713 12.947 1.00 88.44 109 ASP A CA 1
ATOM 855 C C . ASP A 1 109 ? -12.219 5.265 11.714 1.00 88.44 109 ASP A C 1
ATOM 857 O O . ASP A 1 109 ? -13.034 4.578 11.097 1.00 88.44 109 ASP A O 1
ATOM 861 N N . ILE A 1 110 ? -11.895 6.498 11.313 1.00 85.75 110 ILE A N 1
ATOM 862 C CA . ILE A 1 110 ? -12.431 7.181 10.126 1.00 85.75 110 ILE A CA 1
ATOM 863 C C . ILE A 1 110 ? -11.286 7.519 9.171 1.00 85.75 110 ILE A C 1
ATOM 865 O O . ILE A 1 110 ? -10.335 8.210 9.532 1.00 85.75 110 ILE A O 1
ATOM 869 N N . ARG A 1 111 ? -11.401 7.080 7.912 1.00 81.75 111 ARG A N 1
ATOM 870 C CA . ARG A 1 111 ? -10.341 7.201 6.893 1.00 81.75 111 ARG A CA 1
ATOM 871 C C . ARG A 1 111 ? -10.748 8.072 5.698 1.00 81.75 111 ARG A C 1
ATOM 873 O O . ARG A 1 111 ? -10.484 7.727 4.550 1.00 81.75 111 ARG A O 1
ATOM 880 N N . ASN A 1 112 ? -11.371 9.223 5.961 1.00 77.06 112 ASN A N 1
ATOM 881 C CA . ASN A 1 112 ? -11.906 10.129 4.927 1.00 77.06 112 ASN A CA 1
ATOM 882 C C . ASN A 1 112 ? -10.949 11.289 4.566 1.00 77.06 112 ASN A C 1
ATOM 884 O O . ASN A 1 112 ? -11.392 12.421 4.347 1.00 77.06 112 ASN A O 1
ATOM 888 N N . ALA A 1 113 ? -9.638 11.030 4.509 1.00 74.19 113 ALA A N 1
ATOM 889 C CA . ALA A 1 113 ? -8.620 12.008 4.093 1.00 74.19 113 ALA A CA 1
ATOM 890 C C . ALA A 1 113 ? -8.789 13.385 4.762 1.00 74.19 113 ALA A C 1
ATOM 892 O O . ALA A 1 113 ? -9.049 13.463 5.962 1.00 74.19 113 ALA A O 1
ATOM 893 N N . CYS A 1 114 ? -8.684 14.471 3.990 1.00 74.19 114 CYS A N 1
ATOM 894 C CA . CYS A 1 114 ? -8.741 15.854 4.473 1.00 74.19 114 CYS A CA 1
ATOM 895 C C . CYS A 1 114 ? -10.041 16.210 5.217 1.00 74.19 114 CYS A C 1
ATOM 897 O O . CYS A 1 114 ? -10.088 17.201 5.936 1.00 74.19 114 CYS A O 1
ATOM 899 N N . SER A 1 115 ? -11.096 15.411 5.050 1.00 76.81 115 SER A N 1
ATOM 900 C CA . SER A 1 115 ? -12.384 15.591 5.728 1.00 76.81 115 SER A CA 1
ATOM 901 C C . SER A 1 115 ? -12.559 14.702 6.964 1.00 76.81 115 SER A C 1
ATOM 903 O O . SER A 1 115 ? -13.540 14.854 7.692 1.00 76.81 115 SER A O 1
ATOM 905 N N . GLY A 1 116 ? -11.614 13.791 7.231 1.00 79.31 116 GLY A N 1
ATOM 906 C CA . GLY A 1 116 ? -11.715 12.769 8.275 1.00 79.31 116 GLY A CA 1
ATOM 907 C C . GLY A 1 116 ? -12.035 13.337 9.653 1.00 79.31 116 GLY A C 1
ATOM 908 O O . GLY A 1 116 ? -12.931 12.833 10.323 1.00 79.31 116 GLY A O 1
ATOM 909 N N . PHE A 1 117 ? -11.378 14.431 10.042 1.00 84.69 117 PHE A N 1
ATOM 910 C CA . PHE A 1 117 ? -11.606 15.063 11.343 1.00 84.69 117 PHE A CA 1
ATOM 911 C C . PHE A 1 117 ? -13.010 15.676 11.475 1.00 84.69 117 PHE A C 1
ATOM 913 O O . PHE A 1 117 ? -13.641 15.565 12.523 1.00 84.69 117 PHE A O 1
ATOM 920 N N . ILE A 1 118 ? -13.544 16.271 10.404 1.00 85.81 118 ILE A N 1
ATOM 921 C CA . ILE A 1 118 ? -14.897 16.848 10.403 1.00 85.81 118 ILE A CA 1
ATOM 922 C C . ILE A 1 118 ? -15.952 15.744 10.520 1.00 85.81 118 ILE A C 1
ATOM 924 O O . ILE A 1 118 ? -16.896 15.868 11.301 1.00 85.81 118 ILE A O 1
ATOM 928 N N . TYR A 1 119 ? -15.763 14.630 9.809 1.00 84.00 119 TYR A N 1
ATOM 929 C CA . TYR A 1 119 ? -16.619 13.455 9.965 1.00 84.00 119 TYR A CA 1
ATOM 930 C C . TYR A 1 119 ? -16.516 12.856 11.372 1.00 84.00 119 TYR A C 1
ATOM 932 O O . TYR A 1 119 ? -17.540 12.501 11.950 1.00 84.00 119 TYR A O 1
ATOM 940 N N . ALA A 1 120 ? -15.319 12.812 11.961 1.00 89.50 120 ALA A N 1
ATOM 941 C CA . ALA A 1 120 ? -15.126 12.339 13.329 1.00 89.50 120 ALA A CA 1
ATOM 942 C C . ALA A 1 120 ? -15.864 13.194 14.362 1.00 89.50 120 ALA A C 1
ATOM 944 O O . ALA A 1 120 ? -16.548 12.652 15.231 1.00 89.50 120 ALA A O 1
ATOM 945 N N . LEU A 1 121 ? -15.812 14.521 14.219 1.00 91.69 121 LEU A N 1
ATOM 946 C CA . LEU A 1 121 ? -16.603 15.436 15.040 1.00 91.69 121 LEU A CA 1
ATOM 947 C C . LEU A 1 121 ? -18.108 15.214 14.860 1.00 91.69 121 LEU A C 1
ATOM 949 O O . LEU A 1 121 ? -18.836 15.187 15.848 1.00 91.69 121 LEU A O 1
ATOM 953 N N . SER A 1 122 ? -18.574 15.028 13.622 1.00 92.31 122 SER A N 1
ATOM 954 C CA . SER A 1 122 ? -19.989 14.771 13.337 1.00 92.31 122 SER A CA 1
ATOM 955 C C . SER A 1 122 ? -20.478 13.471 13.981 1.00 92.31 122 SER A C 1
ATOM 957 O O . SER A 1 122 ? -21.537 13.459 14.605 1.00 92.31 122 SER A O 1
ATOM 959 N N . VAL A 1 123 ? -19.694 12.395 13.896 1.00 91.56 123 VAL A N 1
ATOM 960 C CA . VAL A 1 123 ? -20.016 11.108 14.529 1.00 91.56 123 VAL A CA 1
ATOM 961 C C . VAL A 1 123 ? -20.041 11.234 16.056 1.00 91.56 123 VAL A C 1
ATOM 963 O O . VAL A 1 123 ? -20.996 10.791 16.694 1.00 91.56 123 VAL A O 1
ATOM 966 N N . ALA A 1 124 ? -19.039 11.891 16.648 1.00 93.69 124 ALA A N 1
ATOM 967 C CA . ALA A 1 124 ? -18.992 12.119 18.091 1.00 93.69 124 ALA A CA 1
ATOM 968 C C . ALA A 1 124 ? -20.176 12.970 18.591 1.00 93.69 124 ALA A C 1
ATOM 970 O O . ALA A 1 124 ? -20.781 12.653 19.616 1.00 93.69 124 ALA A O 1
ATOM 971 N N . ASP A 1 125 ? -20.557 14.012 17.847 1.00 94.31 125 ASP A N 1
ATOM 972 C CA . ASP A 1 125 ? -21.733 14.839 18.139 1.00 94.31 125 ASP A CA 1
ATOM 973 C C . ASP A 1 125 ? -23.018 13.999 18.196 1.00 94.31 125 ASP A C 1
ATOM 975 O O . ASP A 1 125 ? -23.791 14.118 19.150 1.00 94.31 125 ASP A O 1
ATOM 979 N N . GLN A 1 126 ? -23.225 13.094 17.232 1.00 94.75 126 GLN A N 1
ATOM 980 C CA . GLN A 1 126 ? -24.403 12.222 17.221 1.00 94.75 126 GLN A CA 1
ATOM 981 C C . GLN A 1 126 ? -24.434 11.264 18.417 1.00 94.75 126 GLN A C 1
ATOM 983 O O . GLN A 1 126 ? -25.477 11.120 19.061 1.00 94.75 126 GLN A O 1
ATOM 988 N N . PHE A 1 127 ? -23.304 10.656 18.782 1.00 93.75 127 PHE A N 1
ATOM 989 C CA . PHE A 1 127 ? -23.243 9.768 19.946 1.00 93.75 127 PHE A CA 1
ATOM 990 C C . PHE A 1 127 ? -23.502 10.495 21.278 1.00 93.75 127 PHE A C 1
ATOM 992 O O . PHE A 1 127 ? -24.188 9.957 22.150 1.00 93.75 127 PHE A O 1
ATOM 999 N N . ILE A 1 128 ? -23.035 11.741 21.428 1.00 95.50 128 ILE A N 1
ATOM 1000 C CA . ILE A 1 128 ? -23.314 12.548 22.628 1.00 95.50 128 ILE A CA 1
ATOM 1001 C C . ILE A 1 128 ? -24.783 12.992 22.672 1.00 95.50 128 ILE A C 1
ATOM 1003 O O . ILE A 1 128 ? -25.435 12.909 23.718 1.00 95.50 128 ILE A O 1
ATOM 1007 N N . LYS A 1 129 ? -25.335 13.450 21.540 1.00 94.25 129 LYS A N 1
ATOM 1008 C CA . LYS A 1 129 ? -26.723 13.936 21.451 1.00 94.25 129 LYS A CA 1
ATOM 1009 C C . LYS A 1 129 ? -27.755 12.838 21.681 1.00 94.25 129 LYS A C 1
ATOM 1011 O O . LYS A 1 129 ? -28.755 13.086 22.355 1.00 94.25 129 LYS A O 1
ATOM 1016 N N . THR A 1 130 ? -27.501 11.635 21.167 1.00 94.12 130 THR A N 1
ATOM 1017 C CA . THR A 1 130 ? -28.333 10.440 21.419 1.00 94.12 130 THR A CA 1
ATOM 1018 C C . THR A 1 130 ? -28.182 9.918 22.846 1.00 94.12 130 THR A C 1
ATOM 1020 O O . THR A 1 130 ? -29.043 9.198 23.342 1.00 94.12 130 THR A O 1
ATOM 1023 N N . GLY A 1 131 ? -27.121 10.337 23.538 1.00 92.44 131 GLY A N 1
ATOM 1024 C CA . GLY A 1 131 ? -26.863 10.013 24.928 1.00 92.44 131 GLY A CA 1
ATOM 1025 C C . GLY A 1 131 ? -26.182 8.670 25.158 1.00 92.44 131 GLY A C 1
ATOM 1026 O O . GLY A 1 131 ? -26.127 8.245 26.311 1.00 92.44 131 GLY A O 1
ATOM 1027 N N . MET A 1 132 ? -25.658 8.057 24.092 1.00 93.62 132 MET A N 1
ATOM 1028 C CA . MET A 1 132 ? -24.891 6.813 24.139 1.00 93.62 132 MET A CA 1
ATOM 1029 C C . MET A 1 132 ? -23.602 6.973 24.951 1.00 93.62 132 MET A C 1
ATOM 1031 O O . MET A 1 132 ? -23.293 6.106 25.760 1.00 93.62 132 MET A O 1
ATOM 1035 N N . TYR A 1 133 ? -22.907 8.101 24.779 1.00 94.88 133 TYR A N 1
ATOM 1036 C CA . TYR A 1 133 ? -21.698 8.444 25.530 1.00 94.88 133 TYR A CA 1
ATOM 1037 C C . TYR A 1 133 ? -21.766 9.884 26.047 1.00 94.88 133 TYR A C 1
ATOM 1039 O O . TYR A 1 133 ? -22.441 10.745 25.474 1.00 94.88 133 TYR A O 1
ATOM 1047 N N . LYS A 1 134 ? -21.060 10.160 27.140 1.00 94.00 134 LYS A N 1
ATOM 1048 C CA . LYS A 1 134 ? -20.916 11.484 27.753 1.00 94.00 134 LYS A CA 1
ATOM 1049 C C . LYS A 1 134 ? -19.624 12.173 27.324 1.00 94.00 134 LYS A C 1
ATOM 1051 O O . LYS A 1 134 ? -19.636 13.383 27.096 1.00 94.00 134 LYS A O 1
ATOM 1056 N N . THR A 1 135 ? -18.546 11.408 27.187 1.00 95.06 135 THR A N 1
ATOM 1057 C CA . THR A 1 135 ? -17.216 11.924 26.854 1.00 95.06 135 THR A CA 1
ATOM 1058 C C . THR A 1 135 ? -16.605 11.075 25.749 1.00 95.06 135 THR A C 1
ATOM 1060 O O . THR A 1 135 ? -16.331 9.890 25.934 1.00 95.06 135 THR A O 1
ATOM 1063 N N . ILE A 1 136 ? -16.375 11.698 24.595 1.00 96.69 136 ILE A N 1
ATOM 1064 C CA . ILE A 1 136 ? -15.782 11.050 23.425 1.00 96.69 136 ILE A CA 1
ATOM 1065 C C . ILE A 1 136 ? -14.475 11.754 23.096 1.00 96.69 136 ILE A C 1
ATOM 1067 O O . ILE A 1 136 ? -14.437 12.980 22.970 1.00 96.69 136 ILE A O 1
ATOM 1071 N N . LEU A 1 137 ? -13.415 10.973 22.929 1.00 97.31 137 LEU A N 1
ATOM 1072 C CA . LEU A 1 137 ? -12.137 11.461 22.447 1.00 97.31 137 LEU A CA 1
ATOM 1073 C C . LEU A 1 137 ? -12.144 11.468 20.916 1.00 97.31 137 LEU A C 1
ATOM 1075 O O . LEU A 1 137 ? -12.231 10.414 20.291 1.00 97.31 137 LEU A O 1
ATOM 1079 N N . VAL A 1 138 ? -12.020 12.649 20.313 1.00 96.06 138 VAL A N 1
ATOM 1080 C CA . VAL A 1 138 ? -11.857 12.804 18.861 1.00 96.06 138 VAL A CA 1
ATOM 1081 C C . VAL A 1 138 ? -10.403 13.136 18.559 1.00 96.06 138 VAL A C 1
ATOM 1083 O O . VAL A 1 138 ? -9.882 14.137 19.051 1.00 96.06 138 VAL A O 1
ATOM 1086 N N . VAL A 1 139 ? -9.752 12.313 17.741 1.00 95.62 139 VAL A N 1
ATOM 1087 C CA . VAL A 1 139 ? -8.324 12.445 17.421 1.00 95.62 139 VAL A CA 1
ATOM 1088 C C . VAL A 1 139 ? -8.132 12.572 15.921 1.00 95.62 139 VAL A C 1
ATOM 1090 O O . VAL A 1 139 ? -8.749 11.841 15.157 1.00 95.62 139 VAL A O 1
ATOM 1093 N N . GLY A 1 140 ? -7.256 13.482 15.501 1.00 91.06 140 GLY A N 1
ATOM 1094 C CA . GLY A 1 140 ? -6.692 13.510 14.154 1.00 91.06 140 GLY A CA 1
ATOM 1095 C C . GLY A 1 140 ? -5.177 13.382 14.241 1.00 91.06 140 GLY A C 1
ATOM 1096 O O . GLY A 1 140 ? -4.550 14.179 14.938 1.00 91.06 140 GLY A O 1
ATOM 1097 N N . ALA A 1 141 ? -4.588 12.393 13.571 1.00 86.19 141 ALA A N 1
ATOM 1098 C CA . ALA A 1 141 ? -3.138 12.201 13.574 1.00 86.19 141 ALA A CA 1
ATOM 1099 C C . ALA A 1 141 ? -2.651 11.615 12.245 1.00 86.19 141 ALA A C 1
ATOM 1101 O O . ALA A 1 141 ? -3.264 10.700 11.697 1.00 86.19 141 ALA A O 1
ATOM 1102 N N . GLU A 1 142 ? -1.547 12.154 11.724 1.00 81.62 142 GLU A N 1
ATOM 1103 C CA . GLU A 1 142 ? -0.989 11.769 10.428 1.00 81.62 142 GLU A CA 1
ATOM 1104 C C . GLU A 1 142 ? 0.544 11.775 10.457 1.00 81.62 142 GLU A C 1
ATOM 1106 O O . GLU A 1 142 ? 1.160 12.697 10.994 1.00 81.62 142 GLU A O 1
ATOM 1111 N N . ILE A 1 143 ? 1.154 10.781 9.812 1.00 71.25 143 ILE A N 1
ATOM 1112 C CA . ILE A 1 143 ? 2.577 10.737 9.470 1.00 71.25 143 ILE A CA 1
ATOM 1113 C C . ILE A 1 143 ? 2.698 10.605 7.957 1.00 71.25 143 ILE A C 1
ATOM 1115 O O . ILE A 1 143 ? 2.295 9.607 7.365 1.00 71.25 143 ILE A O 1
ATOM 1119 N N . GLN A 1 144 ? 3.325 11.587 7.317 1.00 66.94 144 GLN A N 1
ATOM 1120 C CA . GLN A 1 144 ? 3.583 11.555 5.880 1.00 66.94 144 GLN A CA 1
ATOM 1121 C C . GLN A 1 144 ? 5.079 11.391 5.629 1.00 66.94 144 GLN A C 1
ATOM 1123 O O . GLN A 1 144 ? 5.882 12.224 6.042 1.00 66.94 144 GLN A O 1
ATOM 1128 N N . VAL A 1 145 ? 5.451 10.310 4.942 1.00 54.56 145 VAL A N 1
ATOM 1129 C CA . VAL A 1 145 ? 6.830 10.069 4.507 1.00 54.56 145 VAL A CA 1
ATOM 1130 C C . VAL A 1 145 ? 6.937 10.406 3.025 1.00 54.56 145 VAL A C 1
ATOM 1132 O O . VAL A 1 145 ? 6.272 9.790 2.190 1.00 54.56 145 VAL A O 1
ATOM 1135 N N . PHE A 1 146 ? 7.793 11.374 2.707 1.00 50.00 146 PHE A N 1
ATOM 1136 C CA . PHE A 1 146 ? 8.138 11.759 1.342 1.00 50.00 146 PHE A CA 1
ATOM 1137 C C . PHE A 1 146 ? 9.516 11.176 1.002 1.00 50.00 146 PHE A C 1
ATOM 1139 O O . PHE A 1 146 ? 10.479 11.410 1.727 1.00 50.00 146 PHE A O 1
ATOM 1146 N N . ASP A 1 147 ? 9.622 10.411 -0.083 1.00 44.25 147 ASP A N 1
ATOM 1147 C CA . ASP A 1 147 ? 10.892 9.897 -0.616 1.00 44.25 147 ASP A CA 1
ATOM 1148 C C . ASP A 1 147 ? 10.788 9.879 -2.146 1.00 44.25 147 ASP A C 1
ATOM 1150 O O . ASP A 1 147 ? 9.728 9.602 -2.714 1.00 44.25 147 ASP A O 1
ATOM 1154 N N . ASN A 1 148 ? 11.900 10.161 -2.815 1.00 38.75 148 ASN A N 1
ATOM 1155 C CA . ASN A 1 148 ? 11.994 10.190 -4.274 1.00 38.75 148 ASN A CA 1
ATOM 1156 C C . ASN A 1 148 ? 11.939 8.777 -4.889 1.00 38.75 148 ASN A C 1
ATOM 1158 O O . ASN A 1 148 ? 11.740 8.616 -6.091 1.00 38.75 148 ASN A O 1
ATOM 1162 N N . HIS A 1 149 ? 12.092 7.731 -4.072 1.00 40.72 149 HIS A N 1
ATOM 1163 C CA . HIS A 1 149 ? 12.108 6.340 -4.495 1.00 40.72 149 HIS A CA 1
ATOM 1164 C C . HIS A 1 149 ? 10.840 5.613 -4.051 1.00 40.72 149 HIS A C 1
ATOM 1166 O O . HIS A 1 149 ? 10.736 5.078 -2.944 1.00 40.72 149 HIS A O 1
ATOM 1172 N N . LEU A 1 150 ? 9.898 5.484 -4.988 1.00 38.25 150 LEU A N 1
ATOM 1173 C CA . LEU A 1 150 ? 8.616 4.801 -4.790 1.00 38.25 150 LEU A CA 1
ATOM 1174 C C . LEU A 1 150 ? 8.764 3.373 -4.216 1.00 38.25 150 LEU A C 1
ATOM 1176 O O . LEU A 1 150 ? 7.894 2.898 -3.486 1.00 38.25 150 LEU A O 1
ATOM 1180 N N . TYR A 1 151 ? 9.871 2.679 -4.519 1.00 44.12 151 TYR A N 1
ATOM 1181 C CA . TYR A 1 151 ? 10.148 1.337 -3.995 1.00 44.12 151 TYR A CA 1
ATOM 1182 C C . TYR A 1 151 ? 10.517 1.339 -2.504 1.00 44.12 151 TYR A C 1
ATOM 1184 O O . TYR A 1 151 ? 10.159 0.394 -1.803 1.00 44.12 151 TYR A O 1
ATOM 1192 N N . LYS A 1 152 ? 11.182 2.391 -2.001 1.00 41.75 152 LYS A N 1
ATOM 1193 C CA . LYS A 1 152 ? 11.498 2.553 -0.574 1.00 41.75 152 LYS A CA 1
ATOM 1194 C C . LYS A 1 152 ? 10.247 2.913 0.213 1.00 41.75 152 LYS A C 1
ATOM 1196 O O . LYS A 1 152 ? 10.003 2.283 1.232 1.00 41.75 152 LYS A O 1
ATOM 1201 N N . LEU A 1 153 ? 9.395 3.798 -0.313 1.00 42.44 153 LEU A N 1
ATOM 1202 C CA . LEU A 1 153 ? 8.094 4.119 0.296 1.00 42.44 153 LEU A CA 1
ATOM 1203 C C . LEU A 1 153 ? 7.176 2.902 0.374 1.00 42.44 153 LEU A C 1
ATOM 1205 O O . LEU A 1 153 ? 6.588 2.632 1.418 1.00 42.44 153 LEU A O 1
ATOM 1209 N N . ARG A 1 154 ? 7.086 2.118 -0.711 1.00 42.97 154 ARG A N 1
ATOM 1210 C CA . ARG A 1 154 ? 6.337 0.854 -0.702 1.00 42.97 154 ARG A CA 1
ATOM 1211 C C . ARG A 1 154 ? 6.935 -0.135 0.289 1.00 42.97 154 ARG A C 1
ATOM 1213 O O . ARG A 1 154 ? 6.182 -0.747 1.032 1.00 42.97 154 ARG A O 1
ATOM 1220 N N . ARG A 1 155 ? 8.262 -0.271 0.344 1.00 47.19 155 ARG A N 1
ATOM 1221 C CA . ARG A 1 155 ? 8.937 -1.168 1.290 1.00 47.19 155 ARG A CA 1
ATOM 1222 C C . ARG A 1 155 ? 8.719 -0.734 2.739 1.00 47.19 155 ARG A C 1
ATOM 1224 O O . ARG A 1 155 ? 8.386 -1.584 3.541 1.00 47.19 155 ARG A O 1
ATOM 1231 N N . ILE A 1 156 ? 8.808 0.554 3.066 1.00 50.62 156 ILE A N 1
ATOM 1232 C CA . ILE A 1 156 ? 8.505 1.095 4.402 1.00 50.62 156 ILE A CA 1
ATOM 1233 C C . ILE A 1 156 ? 7.039 0.818 4.771 1.00 50.62 156 ILE A C 1
ATOM 1235 O O . ILE A 1 156 ? 6.773 0.282 5.840 1.00 50.62 156 ILE A O 1
ATOM 1239 N N . LYS A 1 157 ? 6.095 1.045 3.846 1.00 46.91 157 LYS A N 1
ATOM 1240 C CA . LYS A 1 157 ? 4.670 0.720 4.034 1.00 46.91 157 LYS A CA 1
ATOM 1241 C C . LYS A 1 157 ? 4.396 -0.789 4.174 1.00 46.91 157 LYS A C 1
ATOM 1243 O O . LYS A 1 157 ? 3.444 -1.173 4.841 1.00 46.91 157 LYS A O 1
ATOM 1248 N N . HIS A 1 158 ? 5.217 -1.643 3.558 1.00 51.62 158 HIS A N 1
ATOM 1249 C CA . HIS A 1 158 ? 5.130 -3.106 3.662 1.00 51.62 158 HIS A CA 1
ATOM 1250 C C . HIS A 1 158 ? 5.817 -3.672 4.915 1.00 51.62 158 HIS A C 1
ATOM 1252 O O . HIS A 1 158 ? 5.361 -4.685 5.436 1.00 51.62 158 HIS A O 1
ATOM 1258 N N . THR A 1 159 ? 6.885 -3.039 5.406 1.00 49.62 159 THR A N 1
ATOM 1259 C CA . THR A 1 159 ? 7.626 -3.479 6.600 1.00 49.62 159 THR A CA 1
ATOM 1260 C C . THR A 1 159 ? 6.932 -3.052 7.902 1.00 49.62 159 THR A C 1
ATOM 1262 O O . THR A 1 159 ? 7.141 -3.695 8.923 1.00 49.62 159 THR A O 1
ATOM 1265 N N . LEU A 1 160 ? 6.085 -2.011 7.877 1.00 48.56 160 LEU A N 1
ATOM 1266 C CA . LEU A 1 160 ? 5.471 -1.412 9.076 1.00 48.56 160 LEU A CA 1
ATOM 1267 C C . LEU A 1 160 ? 4.084 -1.959 9.491 1.00 48.56 160 LEU A C 1
ATOM 1269 O O . LEU A 1 160 ? 3.521 -1.441 10.443 1.00 48.56 160 LEU A O 1
ATOM 1273 N N . GLY A 1 161 ? 3.560 -3.034 8.883 1.00 45.84 161 GLY A N 1
ATOM 1274 C CA . GLY A 1 161 ? 2.500 -3.838 9.526 1.00 45.84 161 GLY A CA 1
ATOM 1275 C C . GLY A 1 161 ? 1.111 -3.846 8.875 1.00 45.84 161 GLY A C 1
ATOM 1276 O O . GLY A 1 161 ? 0.149 -3.297 9.405 1.00 45.84 161 GLY A O 1
ATOM 1277 N N . ASN A 1 162 ? 0.957 -4.631 7.805 1.00 46.47 162 ASN A N 1
ATOM 1278 C CA . ASN A 1 162 ? -0.340 -5.236 7.489 1.00 46.47 162 ASN A CA 1
ATOM 1279 C C . ASN A 1 162 ? -0.292 -6.730 7.810 1.00 46.47 162 ASN A C 1
ATOM 1281 O O . ASN A 1 162 ? 0.546 -7.447 7.260 1.00 46.47 162 ASN A O 1
ATOM 1285 N N . GLN A 1 163 ? -1.219 -7.201 8.648 1.00 42.59 163 GLN A N 1
ATOM 1286 C CA . GLN A 1 163 ? -1.535 -8.622 8.730 1.00 42.59 163 GLN A CA 1
ATOM 1287 C C . GLN A 1 163 ? -2.401 -9.008 7.533 1.00 42.59 163 GLN A C 1
ATOM 1289 O O . GLN A 1 163 ? -3.597 -8.733 7.479 1.00 42.59 163 GLN A O 1
ATOM 1294 N N . PHE A 1 164 ? -1.766 -9.646 6.560 1.00 41.38 164 PHE A N 1
ATOM 1295 C CA . PHE A 1 164 ? -2.458 -10.521 5.630 1.00 41.38 164 PHE A CA 1
ATOM 1296 C C . PHE A 1 164 ? -2.543 -11.898 6.284 1.00 41.38 164 PHE A C 1
ATOM 1298 O O . PHE A 1 164 ? -1.577 -12.322 6.921 1.00 41.38 164 PHE A O 1
ATOM 1305 N N . TYR A 1 165 ? -3.658 -12.610 6.108 1.00 38.91 165 TYR A N 1
ATOM 1306 C CA . TYR A 1 165 ? -3.617 -14.059 6.269 1.00 38.91 165 TYR A CA 1
ATOM 1307 C C . TYR A 1 165 ? -2.641 -14.579 5.214 1.00 38.91 165 TYR A C 1
ATOM 1309 O O . TYR A 1 165 ? -2.922 -14.548 4.014 1.00 38.91 165 TYR A O 1
ATOM 1317 N N . THR A 1 166 ? -1.442 -14.937 5.656 1.00 39.19 166 THR A N 1
ATOM 1318 C CA . THR A 1 166 ? -0.415 -15.504 4.799 1.00 39.19 166 THR A CA 1
ATOM 1319 C C . THR A 1 166 ? -0.516 -17.012 4.911 1.00 39.19 166 THR A C 1
ATOM 1321 O O . THR A 1 166 ? -0.429 -17.584 5.993 1.00 39.19 166 THR A O 1
ATOM 1324 N N . SER A 1 167 ? -0.700 -17.661 3.773 1.00 40.34 167 SER A N 1
ATOM 1325 C CA . SER A 1 167 ? -0.547 -19.101 3.665 1.00 40.34 167 SER A CA 1
ATOM 1326 C C . SER A 1 167 ? 0.410 -19.393 2.525 1.00 40.34 167 SER A C 1
ATOM 1328 O O . SER A 1 167 ? 0.466 -18.659 1.531 1.00 40.34 167 SER A O 1
ATOM 1330 N N . THR A 1 168 ? 1.194 -20.453 2.674 1.00 51.91 168 THR A N 1
ATOM 1331 C CA . THR A 1 168 ? 1.874 -21.048 1.528 1.00 51.91 168 THR A CA 1
ATOM 1332 C C . THR A 1 168 ? 0.828 -21.503 0.517 1.00 51.91 168 THR A C 1
ATOM 1334 O O . THR A 1 168 ? -0.233 -21.990 0.893 1.00 51.91 168 THR A O 1
ATOM 1337 N N . ILE A 1 169 ? 1.115 -21.355 -0.776 1.00 64.56 169 ILE A N 1
ATOM 1338 C CA . ILE A 1 169 ? 0.219 -21.859 -1.818 1.00 64.56 169 ILE A CA 1
ATOM 1339 C C . ILE A 1 169 ? 0.337 -23.385 -1.844 1.00 64.56 169 ILE A C 1
ATOM 1341 O O . ILE A 1 169 ? 1.217 -23.934 -2.507 1.00 64.56 169 ILE A O 1
ATOM 1345 N N . ASP A 1 170 ? -0.547 -24.056 -1.115 1.00 76.44 170 ASP A N 1
ATOM 1346 C CA . ASP A 1 170 ? -0.792 -25.487 -1.235 1.00 76.44 170 ASP A CA 1
ATOM 1347 C C . ASP A 1 170 ? -2.154 -25.732 -1.897 1.00 76.44 170 ASP A C 1
ATOM 1349 O O . ASP A 1 170 ? -3.102 -24.961 -1.744 1.00 76.44 170 ASP A O 1
ATOM 1353 N N . THR A 1 171 ? -2.244 -26.799 -2.687 1.00 77.69 171 THR A N 1
ATOM 1354 C CA . THR A 1 171 ? -3.410 -27.080 -3.535 1.00 77.69 171 THR A CA 1
ATOM 1355 C C . THR A 1 171 ? -4.692 -27.297 -2.725 1.00 77.69 171 THR A C 1
ATOM 1357 O O . THR A 1 171 ? -5.772 -26.967 -3.213 1.00 77.69 171 THR A O 1
ATOM 1360 N N . ILE A 1 172 ? -4.588 -27.833 -1.504 1.00 81.12 172 ILE A N 1
ATOM 1361 C CA . ILE A 1 172 ? -5.737 -28.199 -0.670 1.00 81.12 172 ILE A CA 1
ATOM 1362 C C . ILE A 1 172 ? -6.317 -26.941 -0.022 1.00 81.12 172 ILE A C 1
ATOM 1364 O O . ILE A 1 172 ? -7.468 -26.598 -0.293 1.00 81.12 172 ILE A O 1
ATOM 1368 N N . THR A 1 173 ? -5.507 -26.198 0.734 1.00 72.06 173 THR A N 1
ATOM 1369 C CA . THR A 1 173 ? -5.922 -24.950 1.389 1.00 72.06 173 THR A CA 1
ATOM 1370 C C . THR A 1 173 ? -6.374 -23.923 0.362 1.00 72.06 173 THR A C 1
ATOM 1372 O O . THR A 1 173 ? -7.401 -23.277 0.552 1.00 72.06 173 THR A O 1
ATOM 1375 N N . LEU A 1 174 ? -5.668 -23.798 -0.773 1.00 81.38 174 LEU A N 1
ATOM 1376 C CA . LEU A 1 174 ? -6.084 -22.891 -1.844 1.00 81.38 174 LEU A CA 1
ATOM 1377 C C . LEU A 1 174 ? -7.480 -23.251 -2.361 1.00 81.38 174 LEU A C 1
ATOM 1379 O O . LEU A 1 174 ? -8.316 -22.364 -2.524 1.00 81.38 174 LEU A O 1
ATOM 1383 N N . SER A 1 175 ? -7.752 -24.539 -2.588 1.00 89.50 175 SER A N 1
ATOM 1384 C CA . SER A 1 175 ? -9.069 -24.984 -3.040 1.00 89.50 175 SER A CA 1
ATOM 1385 C C . SER A 1 175 ? -10.161 -24.691 -2.011 1.00 89.50 175 SER A C 1
ATOM 1387 O O . SER A 1 175 ? -11.246 -24.268 -2.405 1.00 89.50 175 SER A O 1
ATOM 1389 N N . GLU A 1 176 ? -9.907 -24.895 -0.717 1.00 85.69 176 GLU A N 1
ATOM 1390 C CA . GLU A 1 176 ? -10.879 -24.615 0.349 1.00 85.69 176 GLU A CA 1
ATOM 1391 C C . GLU A 1 176 ? -11.151 -23.119 0.525 1.00 85.69 176 GLU A C 1
ATOM 1393 O O . GLU A 1 176 ? -12.305 -22.711 0.683 1.00 85.69 176 GLU A O 1
ATOM 1398 N N . CYS A 1 177 ? -10.112 -22.287 0.437 1.00 80.38 177 CYS A N 1
ATOM 1399 C CA . CYS A 1 177 ? -10.259 -20.837 0.471 1.00 80.38 177 CYS A CA 1
ATOM 1400 C C . CYS A 1 177 ? -11.080 -20.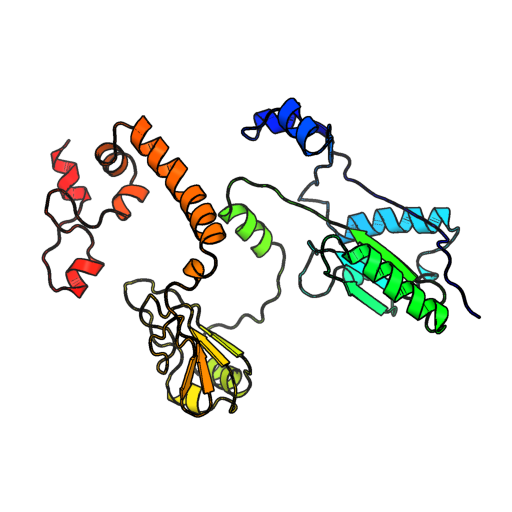333 -0.722 1.00 80.38 177 CYS A C 1
ATOM 1402 O O . CYS A 1 177 ? -11.976 -19.511 -0.538 1.00 80.38 177 CYS A O 1
ATOM 1404 N N . LEU A 1 178 ? -10.826 -20.851 -1.930 1.00 90.00 178 LEU A N 1
ATOM 1405 C CA . LEU A 1 178 ? -11.544 -20.445 -3.143 1.00 90.00 178 LEU A CA 1
ATOM 1406 C C . LEU A 1 178 ? -13.044 -20.756 -3.077 1.00 90.00 178 LEU A C 1
ATOM 1408 O O . LEU A 1 178 ? -13.844 -19.920 -3.489 1.00 90.00 178 LEU A O 1
ATOM 1412 N N . LYS A 1 179 ? -13.445 -21.892 -2.488 1.00 92.25 179 LYS A N 1
ATOM 1413 C CA . LYS A 1 179 ? -14.869 -22.244 -2.291 1.00 92.25 179 LYS A CA 1
ATOM 1414 C C . LYS A 1 179 ? -15.652 -21.187 -1.511 1.00 92.25 179 LYS A C 1
ATOM 1416 O O . LYS A 1 179 ? -16.859 -21.067 -1.681 1.00 92.25 179 LYS A O 1
ATOM 1421 N N . ASN A 1 180 ? -14.983 -20.447 -0.631 1.00 85.81 180 ASN A N 1
ATOM 1422 C CA . ASN A 1 180 ? -15.610 -19.437 0.218 1.00 85.81 180 ASN A CA 1
ATOM 1423 C C . ASN A 1 180 ? -15.300 -18.002 -0.215 1.00 85.81 180 ASN A C 1
ATOM 1425 O O . ASN A 1 180 ? -15.780 -17.071 0.425 1.00 85.81 180 ASN A O 1
ATOM 1429 N N . ALA A 1 181 ? -14.506 -17.816 -1.270 1.00 83.56 181 ALA A N 1
ATOM 1430 C CA . ALA A 1 181 ? -14.082 -16.502 -1.717 1.00 83.56 181 ALA A CA 1
ATOM 1431 C C . ALA A 1 181 ? -15.164 -15.828 -2.569 1.00 83.56 181 ALA A C 1
ATOM 1433 O O . ALA A 1 181 ? -15.562 -16.341 -3.618 1.00 83.56 181 ALA A O 1
ATOM 1434 N N . ASP A 1 182 ? -15.576 -14.632 -2.157 1.00 87.19 182 ASP A N 1
ATOM 1435 C CA . ASP A 1 182 ? -16.445 -13.768 -2.962 1.00 87.19 182 ASP A CA 1
ATOM 1436 C C . ASP A 1 182 ? -15.638 -13.035 -4.050 1.00 87.19 182 ASP A C 1
ATOM 1438 O O . ASP A 1 182 ? -16.131 -12.782 -5.149 1.00 87.19 182 ASP A O 1
ATOM 1442 N N . VAL A 1 183 ? -14.364 -12.726 -3.768 1.00 88.31 183 VAL A N 1
ATOM 1443 C CA . VAL A 1 183 ? -13.434 -12.089 -4.711 1.00 88.31 183 VAL A CA 1
ATOM 1444 C C . VAL A 1 183 ? -12.063 -12.760 -4.653 1.00 88.31 183 VAL A C 1
ATOM 1446 O O . VAL A 1 183 ? -11.494 -12.947 -3.578 1.00 88.31 183 VAL A O 1
ATOM 1449 N N . VAL A 1 184 ? -11.497 -13.064 -5.819 1.00 88.69 184 VAL A N 1
ATOM 1450 C CA . VAL A 1 184 ? -10.165 -13.655 -5.987 1.00 88.69 184 VAL A CA 1
ATOM 1451 C C . VAL A 1 184 ? -9.328 -12.748 -6.875 1.00 88.69 184 VAL A C 1
ATOM 1453 O O . VAL A 1 184 ? -9.734 -12.416 -7.986 1.00 88.69 184 VAL A O 1
ATOM 1456 N N . ILE A 1 185 ? -8.137 -12.367 -6.410 1.00 89.25 185 ILE A N 1
ATOM 1457 C CA . ILE A 1 185 ? -7.196 -11.555 -7.189 1.00 89.25 185 ILE A CA 1
ATOM 1458 C C . ILE A 1 185 ? -5.962 -12.397 -7.519 1.00 89.25 185 ILE A C 1
ATOM 1460 O O . ILE A 1 185 ? -5.134 -12.683 -6.655 1.00 89.25 185 ILE A O 1
ATOM 1464 N N . GLY A 1 186 ? -5.830 -12.772 -8.787 1.00 86.44 186 GLY A N 1
ATOM 1465 C CA . GLY A 1 186 ? -4.646 -13.419 -9.332 1.00 86.44 186 GLY A CA 1
ATOM 1466 C C . GLY A 1 186 ? -3.546 -12.396 -9.600 1.00 86.44 186 GLY A C 1
ATOM 1467 O O . GLY A 1 186 ? -3.677 -11.573 -10.499 1.00 86.44 186 GLY A O 1
ATOM 1468 N N . ALA A 1 187 ? -2.464 -12.428 -8.821 1.00 83.94 187 ALA A N 1
ATOM 1469 C CA . ALA A 1 187 ? -1.345 -11.482 -8.942 1.00 83.94 187 ALA A CA 1
ATOM 1470 C C . ALA A 1 187 ? 0.030 -12.179 -8.954 1.00 83.94 187 ALA A C 1
ATOM 1472 O O . ALA A 1 187 ? 1.035 -11.626 -8.497 1.00 83.94 187 ALA A O 1
ATOM 1473 N N . LEU A 1 188 ? 0.083 -13.417 -9.454 1.00 80.06 188 LEU A N 1
ATOM 1474 C CA . LEU A 1 188 ? 1.310 -14.210 -9.515 1.00 80.06 188 LEU A CA 1
ATOM 1475 C C . LEU A 1 188 ? 2.158 -13.825 -10.728 1.00 80.06 188 LEU A C 1
ATOM 1477 O O . LEU A 1 188 ? 1.710 -13.918 -11.870 1.00 80.06 188 LEU A O 1
ATOM 1481 N N . ARG A 1 189 ? 3.401 -13.405 -10.490 1.00 69.81 189 ARG A N 1
ATOM 1482 C CA . ARG A 1 189 ? 4.347 -13.055 -11.558 1.00 69.81 189 ARG A CA 1
ATOM 1483 C C . ARG A 1 189 ? 5.023 -14.300 -12.120 1.00 69.81 189 ARG A C 1
ATOM 1485 O O . ARG A 1 189 ? 5.387 -15.202 -11.371 1.00 69.81 189 ARG A O 1
ATOM 1492 N N . ALA A 1 190 ? 5.254 -14.322 -13.427 1.00 67.81 190 ALA A N 1
ATOM 1493 C CA . ALA A 1 190 ? 6.062 -15.359 -14.045 1.00 67.81 190 ALA A CA 1
ATOM 1494 C C . ALA A 1 190 ? 7.557 -15.106 -13.791 1.00 67.81 190 ALA A C 1
ATOM 1496 O O . ALA A 1 190 ? 8.076 -14.040 -14.118 1.00 67.81 190 ALA A O 1
ATOM 1497 N N . GLU A 1 191 ? 8.276 -16.097 -13.261 1.00 58.62 191 GLU A N 1
ATOM 1498 C CA . GLU A 1 191 ? 9.733 -15.995 -13.079 1.00 58.62 191 GLU A CA 1
ATOM 1499 C C . GLU A 1 191 ? 10.520 -16.272 -14.375 1.00 58.62 191 GLU A C 1
ATOM 1501 O O . GLU A 1 191 ? 11.623 -15.759 -14.551 1.00 58.62 191 GLU A O 1
ATOM 1506 N N . LYS A 1 192 ? 9.969 -17.074 -15.304 1.00 60.88 192 LYS A N 1
ATOM 1507 C CA . LYS A 1 192 ? 10.630 -17.490 -16.561 1.00 60.88 192 LYS A CA 1
ATOM 1508 C C . LYS A 1 192 ? 9.645 -17.626 -17.731 1.00 60.88 192 LYS A C 1
ATOM 1510 O O . LYS A 1 192 ? 9.444 -18.712 -18.269 1.00 60.88 192 LYS A O 1
ATOM 1515 N N . GLY A 1 193 ? 9.026 -16.520 -18.140 1.00 63.47 193 GLY A N 1
ATOM 1516 C CA . GLY A 1 193 ? 8.166 -16.479 -19.329 1.00 63.47 193 GLY A CA 1
ATOM 1517 C C . GLY A 1 193 ? 6.676 -16.442 -18.998 1.00 63.47 193 GLY A C 1
ATOM 1518 O O . GLY A 1 193 ? 6.180 -15.381 -18.637 1.00 63.47 193 GLY A O 1
ATOM 1519 N N . LYS A 1 194 ? 5.956 -17.559 -19.178 1.00 60.94 194 LYS A N 1
ATOM 1520 C CA . LYS A 1 194 ? 4.503 -17.633 -18.922 1.00 60.94 194 LYS A CA 1
ATOM 1521 C C . LYS A 1 194 ? 4.197 -17.868 -17.445 1.00 60.94 194 LYS A C 1
ATOM 1523 O O . LYS A 1 194 ? 4.893 -18.640 -16.782 1.00 60.94 194 LYS A O 1
ATOM 1528 N N . ALA A 1 195 ? 3.135 -17.233 -16.956 1.00 63.44 195 ALA A N 1
ATOM 1529 C CA . ALA A 1 195 ? 2.581 -17.532 -15.643 1.00 63.44 195 ALA A CA 1
ATOM 1530 C C . ALA A 1 195 ? 2.080 -18.988 -15.617 1.00 63.44 195 ALA A C 1
ATOM 1532 O O . ALA A 1 195 ? 1.548 -19.496 -16.604 1.00 63.44 195 ALA A O 1
ATOM 1533 N N . ARG A 1 196 ? 2.319 -19.697 -14.508 1.00 70.25 196 ARG A N 1
ATOM 1534 C CA . ARG A 1 196 ? 1.753 -21.037 -14.305 1.00 70.25 196 ARG A CA 1
ATOM 1535 C C . ARG A 1 196 ? 0.300 -20.880 -13.87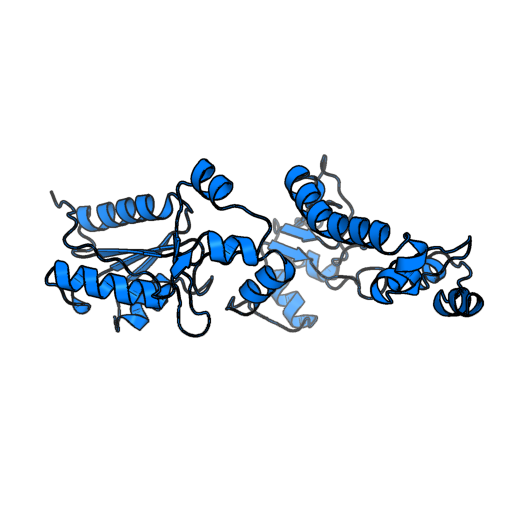0 1.00 70.25 196 ARG A C 1
ATOM 1537 O O . ARG A 1 196 ? 0.014 -20.028 -13.031 1.00 70.25 196 ARG A O 1
ATOM 1544 N N . HIS A 1 197 ? -0.588 -21.725 -14.388 1.00 83.00 197 HIS A N 1
ATOM 1545 C CA . HIS A 1 197 ? -1.939 -21.837 -13.847 1.00 83.00 197 HIS A CA 1
ATOM 1546 C C . HIS A 1 197 ? -1.850 -22.482 -12.464 1.00 83.00 197 HIS A C 1
ATOM 1548 O O . HIS A 1 197 ? -1.583 -23.676 -12.342 1.00 83.00 197 HIS A O 1
ATOM 1554 N N . VAL A 1 198 ? -2.002 -21.663 -11.429 1.00 84.50 198 VAL A N 1
ATOM 1555 C CA . VAL A 1 198 ? -1.974 -22.095 -10.028 1.00 84.50 198 VAL A CA 1
ATOM 1556 C C . VAL A 1 198 ? -3.376 -22.456 -9.553 1.00 84.50 198 VAL A C 1
ATOM 1558 O O . VAL A 1 198 ? -3.534 -23.377 -8.759 1.00 84.50 198 VAL A O 1
ATOM 1561 N N . VAL A 1 199 ? -4.393 -21.785 -10.095 1.00 90.69 199 VAL A N 1
ATOM 1562 C CA . VAL A 1 199 ? -5.797 -22.136 -9.882 1.00 90.69 199 VAL A CA 1
ATOM 1563 C C . VAL A 1 199 ? -6.285 -22.944 -11.080 1.00 90.69 199 VAL A C 1
ATOM 1565 O O . VAL A 1 199 ? -6.265 -22.460 -12.217 1.00 90.69 199 VAL A O 1
ATOM 1568 N N . SER A 1 200 ? -6.693 -24.189 -10.836 1.00 93.69 200 SER A N 1
ATOM 1569 C CA . SER A 1 200 ? -7.225 -25.072 -11.875 1.00 93.69 200 SER A CA 1
ATOM 1570 C C . SER A 1 200 ? -8.676 -24.730 -12.214 1.00 93.69 200 SER A C 1
ATOM 1572 O O . SER A 1 200 ? -9.389 -24.109 -11.430 1.00 93.69 200 SER A O 1
ATOM 1574 N N . GLU A 1 201 ? -9.140 -25.178 -13.379 1.00 95.56 201 GLU A N 1
ATOM 1575 C CA . GLU A 1 201 ? -10.537 -24.998 -13.787 1.00 95.56 201 GLU A CA 1
ATOM 1576 C C . GLU A 1 201 ? -11.516 -25.670 -12.812 1.00 95.56 201 GLU A C 1
ATOM 1578 O O . GLU A 1 201 ? -12.583 -25.129 -12.533 1.00 95.56 201 GLU A O 1
ATOM 1583 N N . GLU A 1 202 ? -11.118 -26.800 -12.226 1.00 95.25 202 GLU A N 1
ATOM 1584 C CA . GLU A 1 202 ? -11.907 -27.500 -11.212 1.00 95.25 202 GLU A CA 1
ATOM 1585 C C . GLU A 1 202 ? -12.062 -26.679 -9.924 1.00 95.25 202 GLU A C 1
ATOM 1587 O O . GLU A 1 202 ? -13.142 -26.633 -9.342 1.00 95.25 202 GLU A O 1
ATOM 1592 N N . MET A 1 203 ? -11.019 -25.964 -9.492 1.00 94.88 203 MET A N 1
ATOM 1593 C CA . MET A 1 203 ? -11.126 -25.074 -8.330 1.00 94.88 203 MET A CA 1
ATOM 1594 C C . MET A 1 203 ? -12.111 -23.929 -8.580 1.00 94.88 203 MET A C 1
ATOM 1596 O O . MET A 1 203 ? -12.859 -23.572 -7.675 1.00 94.88 203 MET A O 1
ATOM 1600 N N . VAL A 1 204 ? -12.142 -23.388 -9.803 1.00 96.31 204 VAL A N 1
ATOM 1601 C CA . VAL A 1 204 ? -13.050 -22.291 -10.176 1.00 96.31 204 VAL A CA 1
ATOM 1602 C C . VAL A 1 204 ? -14.503 -22.756 -10.214 1.00 96.31 204 VAL A C 1
ATOM 1604 O O . VAL A 1 204 ? -15.370 -22.059 -9.700 1.00 96.31 204 VAL A O 1
ATOM 1607 N N . LYS A 1 205 ? -14.779 -23.952 -10.750 1.00 96.38 205 LYS A N 1
ATOM 1608 C CA . LYS A 1 205 ? -16.135 -24.535 -10.759 1.00 96.38 205 LYS A CA 1
ATOM 1609 C C . LYS A 1 205 ? -16.733 -24.699 -9.363 1.00 96.38 205 LYS A C 1
ATOM 1611 O O . LYS A 1 205 ? -17.946 -24.646 -9.213 1.00 96.38 205 LYS A O 1
ATOM 1616 N N . ASN A 1 206 ? -15.884 -24.926 -8.363 1.00 96.31 206 ASN A N 1
ATOM 1617 C CA . ASN A 1 206 ? -16.295 -25.121 -6.977 1.00 96.31 206 ASN A CA 1
ATOM 1618 C C . ASN A 1 206 ? -16.438 -23.802 -6.189 1.00 96.31 206 ASN A C 1
ATOM 1620 O O . ASN A 1 206 ? -16.724 -23.842 -4.992 1.00 96.31 206 ASN A O 1
ATOM 1624 N N . MET A 1 207 ? -16.219 -22.642 -6.817 1.00 96.69 207 MET A N 1
ATOM 1625 C CA . MET A 1 207 ? -16.473 -21.342 -6.195 1.00 96.69 207 MET A CA 1
ATOM 1626 C C . MET A 1 207 ? -17.976 -21.066 -6.071 1.00 96.69 207 MET A C 1
ATOM 1628 O O . MET A 1 207 ? -18.803 -21.674 -6.751 1.00 96.69 207 MET A O 1
ATOM 1632 N N . ARG A 1 208 ? -18.336 -20.117 -5.203 1.00 95.94 208 ARG A N 1
ATOM 1633 C CA . ARG A 1 208 ? -19.721 -19.648 -5.093 1.00 95.94 208 ARG A CA 1
ATOM 1634 C C . ARG A 1 208 ? -20.144 -18.951 -6.393 1.00 95.94 208 ARG A C 1
ATOM 1636 O O . ARG A 1 208 ? -19.360 -18.166 -6.926 1.00 95.94 208 ARG A O 1
ATOM 1643 N N . PRO A 1 209 ? -21.371 -19.189 -6.890 1.00 96.19 209 PRO A N 1
ATOM 1644 C CA . PRO A 1 209 ? -21.925 -18.412 -7.992 1.00 96.19 209 PRO A CA 1
ATOM 1645 C C . PRO A 1 209 ? -21.850 -16.909 -7.706 1.00 96.19 209 PRO A C 1
ATOM 1647 O O . PRO A 1 209 ? -21.930 -16.493 -6.552 1.00 96.19 209 PRO A O 1
ATOM 1650 N N . ASP A 1 210 ? -21.697 -16.107 -8.758 1.00 94.69 210 ASP A N 1
ATOM 1651 C CA . ASP A 1 210 ? -21.539 -14.647 -8.698 1.00 94.69 210 ASP A CA 1
ATOM 1652 C C . ASP A 1 210 ? -20.245 -14.130 -8.047 1.00 94.69 210 ASP A C 1
ATOM 1654 O O . ASP A 1 210 ? -20.026 -12.915 -8.035 1.00 94.69 210 ASP A O 1
ATOM 1658 N N . SER A 1 211 ? -19.337 -15.006 -7.599 1.00 95.38 211 SER A N 1
ATOM 1659 C CA . SER A 1 211 ? -17.993 -14.585 -7.195 1.00 95.38 211 SER A CA 1
ATOM 1660 C C . SER A 1 211 ? -17.229 -13.931 -8.356 1.00 95.38 211 SER A C 1
ATOM 1662 O O . SER A 1 21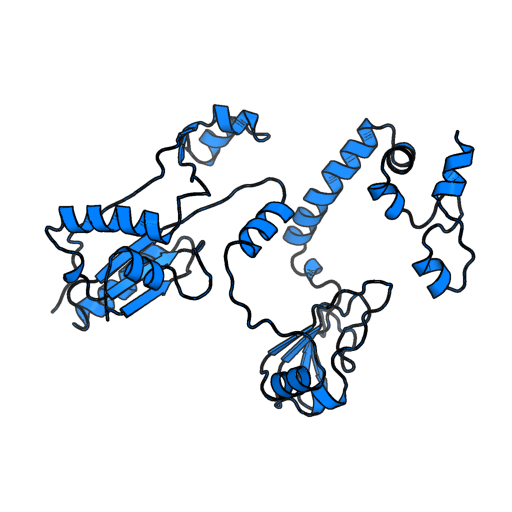1 ? -17.470 -14.194 -9.540 1.00 95.38 211 SER A O 1
ATOM 1664 N N . LEU A 1 212 ? -16.268 -13.072 -8.009 1.00 94.69 212 LEU A N 1
ATOM 1665 C CA . LEU A 1 212 ? -15.455 -12.307 -8.952 1.00 94.69 212 LEU A CA 1
ATOM 1666 C C . LEU A 1 212 ? -13.998 -12.770 -8.945 1.00 94.69 212 LEU A C 1
ATOM 1668 O O . LEU A 1 212 ? -13.322 -12.744 -7.922 1.00 94.69 212 LEU A O 1
ATOM 1672 N N . ILE A 1 213 ? -13.474 -13.088 -10.120 1.00 97.00 213 ILE A N 1
ATOM 1673 C CA . ILE A 1 213 ? -12.054 -13.313 -10.368 1.00 97.00 213 ILE A CA 1
ATOM 1674 C C . ILE A 1 213 ? -11.470 -12.093 -11.081 1.00 97.00 213 ILE A C 1
ATOM 1676 O O . ILE A 1 213 ? -11.986 -11.662 -12.108 1.00 97.00 213 ILE A O 1
ATOM 1680 N N . ILE A 1 214 ? -10.360 -11.561 -10.571 1.00 93.38 214 ILE A N 1
ATOM 1681 C CA . ILE A 1 214 ? -9.555 -10.512 -11.204 1.00 93.38 214 ILE A CA 1
ATOM 1682 C C . ILE A 1 214 ? -8.160 -11.080 -11.461 1.00 93.38 214 ILE A C 1
ATOM 1684 O O . ILE A 1 214 ? -7.377 -11.234 -10.526 1.00 93.38 214 ILE A O 1
ATOM 1688 N N . ASP A 1 215 ? -7.820 -11.379 -12.713 1.00 92.94 215 ASP A N 1
ATOM 1689 C CA . ASP A 1 215 ? -6.490 -11.896 -13.063 1.00 92.94 215 ASP A CA 1
ATOM 1690 C C . ASP A 1 215 ? -5.591 -10.767 -13.579 1.00 92.94 215 ASP A C 1
ATOM 1692 O O . ASP A 1 215 ? -5.595 -10.417 -14.760 1.00 92.94 215 ASP A O 1
ATOM 1696 N N . LEU A 1 216 ? -4.805 -10.184 -12.671 1.00 87.06 216 LEU A N 1
ATOM 1697 C CA . LEU A 1 216 ? -3.827 -9.137 -12.980 1.00 87.06 216 LEU A CA 1
ATOM 1698 C C . LEU A 1 216 ? -2.573 -9.689 -13.673 1.00 87.06 216 LEU A C 1
ATOM 1700 O O . LEU A 1 216 ? -1.749 -8.916 -14.159 1.00 87.06 216 LEU A O 1
ATOM 1704 N N . SER A 1 217 ? -2.421 -11.012 -13.735 1.00 86.00 217 SER A N 1
ATOM 1705 C CA . SER A 1 217 ? -1.319 -11.685 -14.422 1.00 86.00 217 SER A CA 1
ATOM 1706 C C . SER A 1 217 ? -1.654 -12.046 -15.870 1.00 86.00 217 SER A C 1
ATOM 1708 O O . SER A 1 217 ? -0.853 -12.709 -16.538 1.00 86.00 217 SER A O 1
ATOM 1710 N N . ILE A 1 218 ? -2.805 -11.600 -16.389 1.00 89.94 218 ILE A N 1
ATOM 1711 C CA . ILE A 1 218 ? -3.255 -11.898 -17.755 1.00 89.94 218 ILE A CA 1
ATOM 1712 C C . ILE A 1 218 ? -2.263 -11.429 -18.830 1.00 89.94 218 ILE A C 1
ATOM 1714 O O . ILE A 1 218 ? -2.069 -12.125 -19.826 1.00 89.94 218 ILE A O 1
ATOM 1718 N N . ASP A 1 219 ? -1.541 -10.329 -18.583 1.00 84.38 219 ASP A N 1
ATOM 1719 C CA . ASP A 1 219 ? -0.475 -9.815 -19.461 1.00 84.38 219 ASP A CA 1
ATOM 1720 C C . ASP A 1 219 ? 0.662 -10.839 -19.685 1.00 84.38 219 ASP A C 1
ATOM 1722 O O . ASP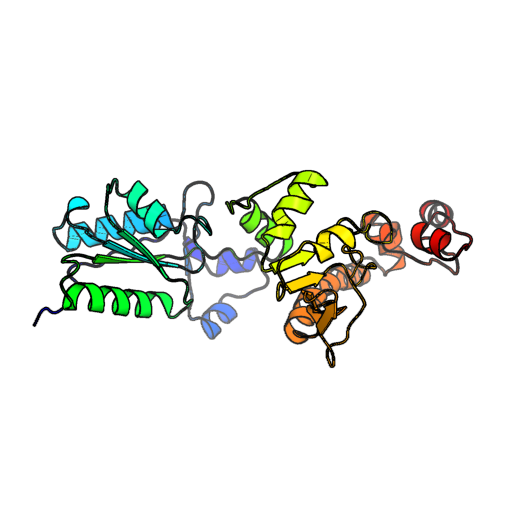 A 1 219 ? 1.424 -10.743 -20.647 1.00 84.38 219 ASP A O 1
ATOM 1726 N N . GLN A 1 220 ? 0.780 -11.843 -18.808 1.00 81.88 220 GLN A N 1
ATOM 1727 C CA . GLN A 1 220 ? 1.787 -12.910 -18.858 1.00 81.88 220 GLN A CA 1
ATOM 1728 C C . GLN A 1 220 ? 1.178 -14.303 -19.097 1.00 81.88 220 GLN A C 1
ATOM 1730 O O . GLN A 1 220 ? 1.863 -15.319 -18.936 1.00 81.88 220 GLN A O 1
ATOM 1735 N N . GLY A 1 221 ? -0.089 -14.361 -19.516 1.00 83.19 221 GLY A N 1
ATOM 1736 C CA . GLY A 1 221 ? -0.823 -15.597 -19.797 1.00 83.19 221 GLY A CA 1
ATOM 1737 C C . GLY A 1 221 ? -1.813 -16.029 -18.715 1.00 83.19 221 GLY A C 1
ATOM 1738 O O . GLY A 1 221 ? -2.476 -17.035 -18.921 1.00 83.19 221 GLY A O 1
ATOM 1739 N N . GLY A 1 222 ? -1.942 -15.276 -17.617 1.00 87.56 222 GLY A N 1
ATOM 1740 C CA . GLY A 1 222 ? -2.887 -15.569 -16.537 1.00 87.56 222 GLY A CA 1
ATOM 1741 C C . GLY A 1 222 ? -2.384 -16.631 -15.559 1.00 87.56 222 GLY A C 1
ATOM 1742 O O . GLY A 1 222 ? -1.572 -17.494 -15.891 1.00 87.56 222 GLY A O 1
ATOM 1743 N N . CYS A 1 223 ? -2.845 -16.550 -14.314 1.00 88.31 223 CYS A N 1
ATOM 1744 C CA . CYS A 1 223 ? -2.508 -17.525 -13.268 1.00 88.31 223 CYS A CA 1
ATOM 1745 C C . CYS A 1 223 ? -3.680 -18.448 -12.900 1.00 88.31 223 CYS A C 1
ATOM 1747 O O . CYS A 1 223 ? -3.527 -19.345 -12.066 1.00 88.31 223 CYS A O 1
ATOM 1749 N N . ILE A 1 224 ? -4.824 -18.263 -13.556 1.00 93.81 224 ILE A N 1
ATOM 1750 C CA . ILE A 1 224 ? -6.063 -19.009 -13.344 1.00 93.81 224 ILE A CA 1
ATOM 1751 C C . ILE A 1 224 ? -6.464 -19.642 -14.678 1.00 93.81 224 ILE A C 1
ATOM 1753 O O . ILE A 1 224 ? -6.524 -18.962 -15.696 1.00 93.81 224 ILE A O 1
ATOM 1757 N N . ALA A 1 225 ? -6.725 -20.950 -14.688 1.00 93.75 225 ALA A N 1
ATOM 1758 C CA . ALA A 1 225 ? -6.926 -21.710 -15.926 1.00 93.75 225 ALA A CA 1
ATOM 1759 C C . ALA A 1 225 ? -8.148 -21.264 -16.754 1.00 93.75 225 ALA A C 1
ATOM 1761 O O . ALA A 1 225 ? -8.182 -21.477 -17.963 1.00 93.75 225 ALA A O 1
ATOM 1762 N N . THR A 1 226 ? -9.154 -20.661 -16.116 1.00 95.56 226 THR A N 1
ATOM 1763 C CA . THR A 1 226 ? -10.361 -20.136 -16.774 1.00 95.56 226 THR A CA 1
ATOM 1764 C C . THR A 1 226 ? -10.211 -18.703 -17.279 1.00 95.56 226 THR A C 1
ATOM 1766 O O . THR A 1 226 ? -11.136 -18.211 -17.922 1.00 95.56 226 THR A O 1
ATOM 1769 N N . SER A 1 227 ? -9.090 -18.032 -16.997 1.00 94.94 227 SER A N 1
ATOM 1770 C CA . SER A 1 227 ? -8.837 -16.666 -17.451 1.00 94.94 227 SER A CA 1
ATOM 1771 C C . SER A 1 227 ? -8.678 -16.602 -18.968 1.00 94.94 227 SER A C 1
ATOM 1773 O O . SER A 1 227 ? -7.885 -17.328 -19.565 1.00 94.94 227 SER A O 1
ATOM 1775 N N . GLU A 1 228 ? -9.379 -15.657 -19.584 1.00 93.94 228 GLU A N 1
ATOM 1776 C CA . GLU A 1 228 ? -9.300 -15.363 -21.014 1.00 93.94 228 GLU A CA 1
ATOM 1777 C C . GLU A 1 228 ? -9.105 -13.860 -21.191 1.00 93.94 228 GLU A C 1
ATOM 1779 O O . GLU A 1 228 ? -9.701 -13.065 -20.468 1.00 93.94 228 GLU A O 1
ATOM 1784 N N . THR A 1 229 ? -8.261 -13.442 -22.135 1.00 93.50 229 THR A N 1
ATOM 1785 C CA . THR A 1 229 ? -7.968 -12.018 -22.333 1.00 93.50 229 THR A CA 1
ATOM 1786 C C . THR A 1 229 ? -9.229 -11.253 -22.725 1.00 93.50 229 THR A C 1
ATOM 1788 O O . THR A 1 229 ? -9.860 -11.540 -23.745 1.00 93.50 229 THR A O 1
ATOM 1791 N N . THR A 1 230 ? -9.572 -10.239 -21.934 1.00 94.12 230 THR A N 1
ATOM 1792 C CA . THR A 1 230 ? -10.672 -9.321 -22.230 1.00 94.12 230 THR A CA 1
ATOM 1793 C C . THR A 1 230 ? -10.159 -7.973 -22.735 1.00 94.12 230 THR A C 1
ATOM 1795 O O . THR A 1 230 ? -8.967 -7.782 -22.966 1.00 94.12 230 THR A O 1
ATOM 1798 N N . SER A 1 231 ? -11.062 -7.021 -22.974 1.00 92.38 231 SER A N 1
ATOM 1799 C CA . SER A 1 231 ? -10.711 -5.664 -23.400 1.00 92.38 231 SER A CA 1
ATOM 1800 C C . SER A 1 231 ? -11.441 -4.635 -22.552 1.00 92.38 231 SER A C 1
ATOM 1802 O O . SER A 1 231 ? -12.413 -4.954 -21.879 1.00 92.38 231 SER A O 1
ATOM 1804 N N . LEU A 1 232 ? -11.032 -3.370 -22.612 1.00 87.94 232 LEU A N 1
ATOM 1805 C CA . LEU A 1 232 ? -11.713 -2.309 -21.862 1.00 87.94 232 LEU A CA 1
ATOM 1806 C C . LEU A 1 232 ? -13.180 -2.107 -22.263 1.00 87.94 232 LEU A C 1
ATOM 1808 O O . LEU A 1 232 ? -13.976 -1.688 -21.427 1.00 87.94 232 LEU A O 1
ATOM 1812 N N . ASN A 1 233 ? -13.536 -2.435 -23.506 1.00 90.62 233 ASN A N 1
ATOM 1813 C CA . ASN A 1 233 ? -14.911 -2.334 -24.000 1.00 90.62 233 ASN A CA 1
ATOM 1814 C C . ASN A 1 233 ? -15.773 -3.518 -23.548 1.00 90.62 233 ASN A C 1
ATOM 1816 O O . ASN A 1 233 ? -16.982 -3.379 -23.393 1.00 90.62 233 ASN A O 1
ATOM 1820 N N . ARG A 1 234 ? -15.154 -4.680 -23.320 1.00 95.19 234 ARG A N 1
ATOM 1821 C CA . ARG A 1 234 ? -15.810 -5.876 -22.789 1.00 95.19 234 ARG A CA 1
ATOM 1822 C C . ARG A 1 234 ? -14.959 -6.437 -21.652 1.00 95.19 234 ARG A C 1
ATOM 1824 O O . ARG A 1 234 ? -14.284 -7.440 -21.869 1.00 95.19 234 ARG A O 1
ATOM 1831 N N . PRO A 1 235 ? -14.930 -5.772 -20.481 1.00 93.06 235 PRO A N 1
ATOM 1832 C CA . PRO A 1 235 ? -13.934 -6.040 -19.443 1.00 93.06 235 PRO A CA 1
ATOM 1833 C C . PRO A 1 235 ? -14.169 -7.350 -18.707 1.00 93.06 235 PRO A C 1
ATOM 1835 O O . PRO A 1 235 ? -13.220 -7.920 -18.166 1.00 93.06 235 PRO A O 1
ATOM 1838 N N . VAL A 1 236 ? -15.416 -7.822 -18.717 1.00 96.69 236 VAL A N 1
ATOM 1839 C CA . VAL A 1 236 ? -15.840 -9.008 -17.990 1.00 96.69 236 VAL A CA 1
ATOM 1840 C C . VAL A 1 236 ? -16.499 -10.040 -18.891 1.00 96.69 236 VAL A C 1
ATOM 1842 O O . VAL A 1 236 ? -17.133 -9.703 -19.893 1.00 96.69 236 VAL A O 1
ATOM 1845 N N . PHE A 1 237 ? -16.377 -11.299 -18.492 1.00 97.69 237 PHE A N 1
ATOM 1846 C CA . PHE A 1 237 ? -17.177 -12.413 -18.994 1.00 97.69 237 PHE A CA 1
ATOM 1847 C C . PHE A 1 237 ? -17.588 -13.310 -17.824 1.00 97.69 237 PHE A C 1
ATOM 1849 O O . PHE A 1 237 ? -17.045 -13.190 -16.727 1.00 97.69 237 PHE A O 1
ATOM 1856 N N . ARG A 1 238 ? -18.564 -14.195 -18.040 1.00 97.38 238 ARG A N 1
ATOM 1857 C CA . ARG A 1 238 ? -18.965 -15.206 -17.055 1.00 97.38 238 ARG A CA 1
ATOM 1858 C C . ARG A 1 238 ? -18.586 -16.594 -17.540 1.00 97.38 238 ARG A C 1
ATOM 1860 O O . ARG A 1 238 ? -18.799 -16.913 -18.708 1.00 97.38 238 ARG A O 1
ATOM 1867 N N . LYS A 1 239 ? -18.062 -17.412 -16.630 1.00 96.44 239 LYS A N 1
ATOM 1868 C CA . LYS A 1 239 ? -17.771 -18.832 -16.851 1.00 96.44 239 LYS A CA 1
ATOM 1869 C C . LYS A 1 239 ? -18.036 -19.586 -15.549 1.00 96.44 239 LYS A C 1
ATOM 1871 O O . LYS A 1 239 ? -17.523 -19.179 -14.514 1.00 96.44 239 LYS A O 1
ATOM 1876 N N . TYR A 1 240 ? -18.855 -20.639 -15.609 1.00 95.88 240 TYR A N 1
ATOM 1877 C CA . TYR A 1 240 ? -19.339 -21.381 -14.429 1.00 95.88 240 TYR A CA 1
ATOM 1878 C C . TYR A 1 240 ? -20.015 -20.485 -13.379 1.00 95.88 240 TYR A C 1
ATOM 1880 O O . TYR A 1 240 ? -19.753 -20.612 -12.194 1.00 95.88 240 TYR A O 1
ATOM 1888 N N . ASP A 1 241 ? -20.812 -19.513 -13.830 1.00 94.81 241 ASP A N 1
ATOM 1889 C CA . ASP A 1 241 ? -21.442 -18.488 -12.983 1.00 94.81 241 ASP A CA 1
ATOM 1890 C C . ASP A 1 241 ? -20.474 -17.572 -12.212 1.00 94.81 241 ASP A C 1
ATOM 1892 O O . ASP A 1 241 ? -20.920 -16.700 -11.470 1.00 94.81 241 ASP A O 1
ATOM 1896 N N . ILE A 1 242 ? -19.166 -17.667 -12.476 1.00 97.62 242 ILE A N 1
ATOM 1897 C CA . ILE A 1 242 ? -18.124 -16.800 -11.919 1.00 97.62 242 ILE A CA 1
ATOM 1898 C C . ILE A 1 242 ? -17.800 -15.674 -12.901 1.00 97.62 242 ILE A C 1
ATOM 1900 O O . ILE A 1 242 ? -17.544 -15.904 -14.092 1.00 97.62 242 ILE A O 1
ATOM 1904 N N . ILE A 1 243 ? -17.783 -14.437 -12.410 1.00 97.94 243 ILE A N 1
ATOM 1905 C CA . ILE A 1 243 ? -17.430 -13.251 -13.194 1.00 97.94 243 ILE A CA 1
ATOM 1906 C C . ILE A 1 243 ? -15.908 -13.167 -13.282 1.00 97.94 243 ILE A C 1
ATOM 1908 O O . ILE A 1 243 ? -15.220 -13.216 -12.272 1.00 97.94 243 ILE A O 1
ATOM 1912 N N . HIS A 1 244 ? -15.372 -13.002 -14.483 1.00 98.06 244 HIS A N 1
ATOM 1913 C CA . HIS A 1 244 ? -13.940 -12.873 -14.726 1.00 98.06 244 HIS A CA 1
ATOM 1914 C C . HIS A 1 244 ? -13.624 -11.480 -15.261 1.00 98.06 244 HIS A C 1
ATOM 1916 O O . HIS A 1 244 ? -14.201 -11.061 -16.261 1.00 98.06 244 HIS A O 1
ATOM 1922 N N . TYR A 1 245 ? -12.686 -10.784 -14.625 1.00 96.31 245 TYR A N 1
ATOM 1923 C CA . TYR A 1 245 ? -12.057 -9.558 -15.099 1.00 96.31 245 TYR A CA 1
ATOM 1924 C C . TYR A 1 245 ? -10.598 -9.861 -15.454 1.00 96.31 245 TYR A C 1
ATOM 1926 O O . TYR A 1 245 ? -9.758 -10.086 -14.582 1.00 96.31 245 TYR A O 1
ATOM 1934 N N . CYS A 1 246 ? -10.294 -9.854 -16.747 1.00 95.19 246 CYS A N 1
ATOM 1935 C CA . CYS A 1 246 ? -8.999 -10.276 -17.286 1.00 95.19 246 CYS A CA 1
ATOM 1936 C C . CYS A 1 246 ? -8.498 -9.269 -18.334 1.00 95.19 246 CYS A C 1
ATOM 1938 O O . CYS A 1 246 ? -8.036 -9.639 -19.417 1.00 95.19 246 CYS A O 1
ATOM 1940 N N . VAL A 1 247 ? -8.650 -7.976 -18.035 1.00 93.75 247 VAL A N 1
ATOM 1941 C CA . VAL A 1 247 ? -8.237 -6.904 -18.943 1.00 93.75 247 VAL A CA 1
ATOM 1942 C C . VAL A 1 247 ? -6.710 -6.765 -18.871 1.00 93.75 247 VAL A C 1
ATOM 1944 O O . VAL A 1 247 ? -6.188 -6.519 -17.784 1.00 93.75 247 VAL A O 1
ATOM 1947 N N . PRO A 1 248 ? -5.981 -6.875 -19.993 1.00 91.44 248 PRO A N 1
ATOM 1948 C CA . PRO A 1 248 ? -4.551 -6.596 -20.034 1.00 91.44 248 PRO A CA 1
ATOM 1949 C C . PRO A 1 248 ? -4.280 -5.095 -19.895 1.00 91.44 248 PRO A C 1
ATOM 1951 O O . PRO A 1 248 ? -5.135 -4.263 -20.207 1.00 91.44 248 PRO A O 1
ATOM 1954 N N . ASN A 1 249 ? -3.071 -4.726 -19.472 1.00 86.44 249 ASN A N 1
ATOM 1955 C CA . ASN A 1 249 ? -2.638 -3.329 -19.410 1.00 86.44 249 ASN A CA 1
ATOM 1956 C C . ASN A 1 249 ? -3.622 -2.414 -18.640 1.00 86.44 249 ASN A C 1
ATOM 1958 O O . ASN A 1 249 ? -3.937 -1.299 -19.070 1.00 86.44 249 ASN A O 1
ATOM 1962 N N . VAL A 1 250 ? -4.119 -2.867 -17.483 1.00 83.62 250 VAL A N 1
ATOM 1963 C CA . VAL A 1 250 ? -5.089 -2.112 -16.656 1.00 83.62 250 VAL A CA 1
ATOM 1964 C C . VAL A 1 250 ? -4.561 -0.723 -16.279 1.00 83.62 250 VAL A C 1
ATOM 1966 O O . VAL A 1 250 ? -5.337 0.222 -16.161 1.00 83.62 250 VAL A O 1
ATOM 1969 N N . ALA A 1 251 ? -3.239 -0.561 -16.163 1.00 78.56 251 ALA A N 1
ATOM 1970 C CA . ALA A 1 251 ? -2.602 0.728 -15.892 1.00 78.56 251 ALA A CA 1
ATOM 1971 C C . ALA A 1 251 ? -2.967 1.815 -16.925 1.00 78.56 251 ALA A C 1
ATOM 1973 O O . ALA A 1 251 ? -3.043 2.989 -16.570 1.00 78.56 251 ALA A O 1
ATOM 1974 N N . SER A 1 252 ? -3.277 1.439 -18.171 1.00 85.12 252 SER A N 1
ATOM 1975 C CA . SER A 1 252 ? -3.719 2.380 -19.211 1.00 85.12 252 SER A CA 1
ATOM 1976 C C . SER A 1 252 ? -5.015 3.125 -18.868 1.00 85.12 252 SER A C 1
ATOM 1978 O O . SER A 1 252 ? -5.224 4.238 -19.347 1.00 85.12 252 SER A O 1
ATOM 1980 N N . ARG A 1 253 ? -5.866 2.573 -17.990 1.00 81.88 253 ARG A N 1
ATOM 1981 C CA . ARG A 1 253 ? -7.098 3.235 -17.519 1.00 81.88 253 ARG A CA 1
ATOM 1982 C C . ARG A 1 253 ? -6.840 4.496 -16.712 1.00 81.88 253 ARG A C 1
ATOM 1984 O O . ARG A 1 253 ? -7.716 5.348 -16.619 1.00 81.88 253 ARG A O 1
ATOM 1991 N N . VAL A 1 254 ? -5.652 4.601 -16.131 1.00 78.62 254 VAL A N 1
ATOM 1992 C CA . VAL A 1 254 ? -5.191 5.758 -15.368 1.00 78.62 254 VAL A CA 1
ATOM 1993 C C . VAL A 1 254 ? -3.974 6.351 -16.065 1.00 78.62 254 VAL A C 1
ATOM 1995 O O . VAL A 1 254 ? -2.918 6.513 -15.461 1.00 78.62 254 VAL A O 1
ATOM 1998 N N . ALA A 1 255 ? -4.123 6.646 -17.362 1.00 83.00 255 ALA A N 1
ATOM 1999 C CA . ALA A 1 255 ? -3.034 7.035 -18.257 1.00 83.00 255 ALA A CA 1
ATOM 2000 C C . ALA A 1 255 ? -2.135 8.132 -17.675 1.00 83.00 255 ALA A C 1
ATOM 2002 O O . ALA A 1 255 ? -0.928 7.949 -17.641 1.00 83.00 255 ALA A O 1
ATOM 2003 N N . THR A 1 256 ? -2.692 9.215 -17.124 1.00 75.62 256 THR A N 1
ATOM 2004 C CA . THR A 1 256 ? -1.894 10.282 -16.493 1.00 75.62 256 THR A CA 1
ATOM 2005 C C . THR A 1 256 ? -1.028 9.744 -15.354 1.00 75.62 256 THR A C 1
ATOM 2007 O O . THR A 1 256 ? 0.178 9.971 -15.334 1.00 75.62 256 THR A O 1
ATOM 2010 N N . THR A 1 257 ? -1.611 8.966 -14.438 1.00 68.56 257 THR A N 1
ATOM 2011 C CA . THR A 1 257 ? -0.884 8.362 -13.314 1.00 68.56 257 THR A CA 1
ATOM 2012 C C . THR A 1 257 ? 0.162 7.355 -13.788 1.00 68.56 257 THR A C 1
ATOM 2014 O O . THR A 1 257 ? 1.283 7.355 -13.283 1.00 68.56 257 THR A O 1
ATOM 2017 N N . ALA A 1 258 ? -0.180 6.507 -14.759 1.00 74.31 258 ALA A N 1
ATOM 2018 C CA . ALA A 1 258 ? 0.725 5.515 -15.324 1.00 74.31 258 ALA A CA 1
ATOM 2019 C C . ALA A 1 258 ? 1.895 6.177 -16.061 1.00 74.31 258 ALA A C 1
ATOM 2021 O O . ALA A 1 258 ? 3.040 5.792 -15.843 1.00 74.31 258 ALA A O 1
ATOM 2022 N N . THR A 1 259 ? 1.632 7.210 -16.863 1.00 81.44 259 THR A N 1
ATOM 2023 C CA . THR A 1 259 ? 2.653 8.005 -17.548 1.00 81.44 259 THR A CA 1
ATOM 2024 C C . THR A 1 259 ? 3.580 8.662 -16.541 1.00 81.44 259 THR A C 1
ATOM 2026 O O . THR A 1 259 ? 4.782 8.453 -16.635 1.00 81.44 259 THR A O 1
ATOM 2029 N N . THR A 1 260 ? 3.059 9.365 -15.531 1.00 73.38 260 THR A N 1
ATOM 2030 C CA . THR A 1 260 ? 3.905 9.959 -14.485 1.00 73.38 260 THR A CA 1
ATOM 2031 C C . THR A 1 260 ? 4.748 8.895 -13.777 1.00 73.38 260 THR A C 1
ATOM 2033 O O . THR A 1 260 ? 5.946 9.089 -13.583 1.00 73.38 260 THR A O 1
ATOM 2036 N N . ALA A 1 261 ? 4.165 7.740 -13.440 1.00 66.25 261 ALA A N 1
ATOM 2037 C CA . ALA A 1 261 ? 4.894 6.650 -12.795 1.00 66.25 261 ALA A CA 1
ATOM 2038 C C . ALA A 1 261 ? 6.015 6.079 -13.681 1.00 66.25 261 ALA A C 1
ATOM 2040 O O . ALA A 1 261 ? 7.117 5.848 -13.186 1.00 66.25 261 ALA A O 1
ATOM 2041 N N . LEU A 1 262 ? 5.761 5.870 -14.976 1.00 81.19 262 LEU A N 1
ATOM 2042 C CA . LEU A 1 262 ? 6.764 5.386 -15.927 1.00 81.19 262 LEU A CA 1
ATOM 2043 C C . LEU A 1 262 ? 7.845 6.438 -16.198 1.00 81.19 262 LEU A C 1
ATOM 2045 O O . LEU A 1 262 ? 9.026 6.099 -16.198 1.00 81.19 262 LEU A O 1
ATOM 2049 N N . SER A 1 263 ? 7.474 7.709 -16.365 1.00 82.75 263 SER A N 1
ATOM 2050 C CA . SER A 1 263 ? 8.418 8.817 -16.541 1.00 82.75 263 SER A CA 1
ATOM 2051 C C . SER A 1 263 ? 9.366 8.933 -15.352 1.00 82.75 263 SER A C 1
ATOM 2053 O O . SER A 1 263 ? 10.573 9.028 -15.544 1.00 82.75 263 SER A O 1
ATOM 2055 N N . ASN A 1 264 ? 8.863 8.806 -14.124 1.00 71.81 264 ASN A N 1
ATOM 2056 C CA . ASN A 1 264 ? 9.708 8.842 -12.928 1.00 71.81 264 ASN A CA 1
ATOM 2057 C C . ASN A 1 264 ? 10.744 7.700 -12.880 1.00 71.81 264 ASN A C 1
ATOM 2059 O O . ASN A 1 264 ? 11.759 7.830 -12.202 1.00 71.81 264 ASN A O 1
ATOM 2063 N N . ILE A 1 265 ? 10.514 6.591 -13.594 1.00 77.50 265 ILE A N 1
ATOM 2064 C CA . ILE A 1 265 ? 11.457 5.465 -13.695 1.00 77.50 265 ILE A CA 1
ATOM 2065 C C . ILE A 1 265 ? 12.429 5.659 -14.868 1.00 77.50 265 ILE A C 1
ATOM 2067 O O . ILE A 1 265 ? 13.637 5.452 -14.726 1.00 77.50 265 ILE A O 1
ATOM 2071 N N . PHE A 1 266 ? 11.914 6.033 -16.040 1.00 87.12 266 PHE A N 1
ATOM 2072 C CA . PHE A 1 266 ? 12.708 6.083 -17.265 1.00 87.12 266 PHE A CA 1
ATOM 2073 C C . PHE A 1 266 ? 13.511 7.370 -17.417 1.00 87.12 266 PHE A C 1
ATOM 2075 O O . PHE A 1 266 ? 14.637 7.295 -17.901 1.00 87.12 266 PHE A O 1
ATOM 2082 N N . THR A 1 267 ? 12.999 8.521 -16.977 1.00 88.94 267 THR A N 1
ATOM 2083 C CA . THR A 1 267 ? 13.692 9.807 -17.132 1.00 88.94 267 THR A CA 1
ATOM 2084 C C . THR A 1 267 ? 15.099 9.784 -16.522 1.00 88.94 267 THR A C 1
ATOM 2086 O O . THR A 1 267 ? 16.039 10.084 -17.256 1.00 88.94 267 THR A O 1
ATOM 2089 N N . PRO A 1 268 ? 15.315 9.337 -15.265 1.00 88.31 268 PRO A N 1
ATOM 2090 C CA . PRO A 1 268 ? 16.668 9.255 -14.709 1.00 88.31 268 PRO A CA 1
ATOM 2091 C C . PRO A 1 268 ? 17.575 8.293 -15.486 1.00 88.31 268 PRO A C 1
ATOM 2093 O O . PRO A 1 268 ? 18.759 8.553 -15.658 1.00 88.31 268 PRO A O 1
ATOM 2096 N N . THR A 1 269 ? 17.017 7.187 -15.990 1.00 88.00 269 THR A N 1
ATOM 2097 C CA . THR A 1 269 ? 17.769 6.193 -16.771 1.00 88.00 269 THR A CA 1
ATOM 2098 C C . THR A 1 269 ? 18.219 6.757 -18.121 1.00 88.00 269 THR A C 1
ATOM 2100 O O . THR A 1 269 ? 19.338 6.498 -18.553 1.00 88.00 269 THR A O 1
ATOM 2103 N N . ILE A 1 270 ? 17.360 7.536 -18.783 1.00 92.38 270 ILE A N 1
ATOM 2104 C CA . ILE A 1 270 ? 17.653 8.172 -20.073 1.00 92.38 270 ILE A CA 1
ATOM 2105 C C . ILE A 1 270 ? 18.669 9.303 -19.898 1.00 92.38 270 ILE A C 1
ATOM 2107 O O . ILE A 1 270 ? 19.610 9.385 -20.682 1.00 92.38 270 ILE A O 1
ATOM 2111 N N . LEU A 1 271 ? 18.511 10.144 -18.870 1.00 91.44 271 LEU A N 1
ATOM 2112 C CA . LEU A 1 271 ? 19.467 11.215 -18.570 1.00 91.44 271 LEU A CA 1
ATOM 2113 C C . LEU A 1 271 ? 20.856 10.647 -18.288 1.00 91.44 271 LEU A C 1
ATOM 2115 O O . LEU A 1 271 ? 21.832 11.077 -18.892 1.00 91.44 271 LEU A O 1
ATOM 2119 N N . ARG A 1 272 ? 20.921 9.589 -17.478 1.00 89.94 272 ARG A N 1
ATOM 2120 C CA . ARG A 1 272 ? 22.167 8.873 -17.216 1.00 89.94 272 ARG A CA 1
ATOM 2121 C C . ARG A 1 272 ? 22.797 8.312 -18.490 1.00 89.94 272 ARG A C 1
ATOM 2123 O O . ARG A 1 272 ? 23.998 8.437 -18.686 1.00 89.94 272 ARG A O 1
ATOM 2130 N N . ALA A 1 273 ? 21.990 7.742 -19.387 1.00 92.62 273 ALA A N 1
ATOM 2131 C CA . ALA A 1 273 ? 22.487 7.287 -20.680 1.00 92.62 273 ALA A CA 1
ATOM 2132 C C . ALA A 1 273 ? 23.053 8.435 -21.525 1.00 92.62 273 ALA A C 1
ATOM 2134 O O . ALA A 1 273 ? 24.025 8.225 -22.238 1.00 92.62 273 ALA A O 1
ATOM 2135 N N . ALA A 1 274 ? 22.474 9.635 -21.455 1.00 93.69 274 ALA A N 1
ATOM 2136 C CA . ALA A 1 274 ? 23.001 10.803 -22.153 1.00 93.69 274 ALA A CA 1
ATOM 2137 C C . ALA A 1 274 ? 24.336 11.285 -21.555 1.00 93.69 274 ALA A C 1
ATOM 2139 O O . ALA A 1 274 ? 25.243 11.638 -22.304 1.00 93.69 274 ALA A O 1
ATOM 2140 N N . GLU A 1 275 ? 24.472 11.256 -20.228 1.00 92.94 275 GLU A N 1
ATOM 2141 C CA . GLU A 1 275 ? 25.691 11.654 -19.510 1.00 92.94 275 GLU A CA 1
ATOM 2142 C C . GLU A 1 275 ? 26.849 10.665 -19.708 1.00 92.94 275 GLU A C 1
ATOM 2144 O O . GLU A 1 275 ? 27.993 11.079 -19.878 1.00 92.94 275 GLU A O 1
ATOM 2149 N N . GLU A 1 276 ? 26.562 9.360 -19.730 1.00 90.25 276 GLU A N 1
ATOM 2150 C CA . GLU A 1 276 ? 27.573 8.299 -19.848 1.00 90.25 276 GLU A CA 1
ATOM 2151 C C . GLU A 1 276 ? 28.021 8.032 -21.299 1.00 90.25 276 GLU A C 1
ATOM 2153 O O . GLU A 1 276 ? 28.787 7.109 -21.544 1.00 90.25 276 GLU A O 1
ATOM 2158 N N . GLY A 1 277 ? 27.586 8.830 -22.280 1.00 89.88 277 GLY A N 1
ATOM 2159 C CA . GLY A 1 277 ? 28.016 8.681 -23.679 1.00 89.88 277 GLY A CA 1
ATOM 2160 C C . GLY A 1 277 ? 27.139 7.753 -24.527 1.00 89.88 277 GLY A C 1
ATOM 2161 O O . GLY A 1 277 ? 27.526 7.349 -25.624 1.00 89.88 277 GLY A O 1
ATOM 2162 N N . GLY A 1 278 ? 25.933 7.442 -24.057 1.00 93.38 278 GLY A N 1
ATOM 2163 C CA . GLY A 1 278 ? 24.876 6.787 -24.819 1.00 93.38 278 GLY A CA 1
ATOM 2164 C C . GLY A 1 278 ? 24.447 5.426 -24.271 1.00 93.38 278 GLY A C 1
ATOM 2165 O O . GLY A 1 278 ? 24.964 4.891 -23.292 1.00 93.38 278 GLY A O 1
ATOM 2166 N N . VAL A 1 279 ? 23.474 4.827 -24.961 1.00 91.94 279 VAL A N 1
ATOM 2167 C CA . VAL A 1 279 ? 22.914 3.511 -24.609 1.00 91.94 279 VAL A CA 1
ATOM 2168 C C . VAL A 1 279 ? 23.967 2.400 -24.707 1.00 91.94 279 VAL A C 1
ATOM 2170 O O . VAL A 1 279 ? 23.942 1.481 -23.896 1.00 91.94 279 VAL A O 1
ATOM 2173 N N . GLU A 1 280 ? 24.901 2.465 -25.662 1.00 89.94 280 GLU A N 1
ATOM 2174 C CA . GLU A 1 280 ? 25.958 1.447 -25.805 1.00 89.94 280 GLU A CA 1
ATOM 2175 C C . GLU A 1 280 ? 26.911 1.448 -24.603 1.00 89.94 280 GLU A C 1
ATOM 2177 O O . GLU A 1 280 ? 27.270 0.381 -24.102 1.00 89.94 280 GLU A O 1
ATOM 2182 N N . GLU A 1 281 ? 27.237 2.630 -24.078 1.00 91.19 281 GLU A N 1
ATOM 2183 C CA . GLU A 1 281 ? 28.091 2.758 -22.900 1.00 91.19 281 GLU A CA 1
ATOM 2184 C C . GLU A 1 281 ? 27.364 2.340 -21.617 1.00 91.19 281 GLU A C 1
ATOM 2186 O O . GLU A 1 281 ? 27.936 1.622 -20.803 1.00 91.19 281 GLU A O 1
ATOM 2191 N N . MET A 1 282 ? 26.065 2.633 -21.496 1.00 92.88 282 MET A N 1
ATOM 2192 C CA . MET A 1 282 ? 25.217 2.097 -20.421 1.00 92.88 282 MET A CA 1
ATOM 2193 C C . MET A 1 282 ? 25.154 0.564 -20.420 1.00 92.88 282 MET A C 1
ATOM 2195 O O . MET A 1 282 ? 25.202 -0.063 -19.361 1.00 92.88 282 MET A O 1
ATOM 2199 N N . ILE A 1 283 ? 25.033 -0.065 -21.597 1.00 92.12 283 ILE A N 1
ATOM 2200 C CA . ILE A 1 283 ? 25.026 -1.532 -21.727 1.00 92.12 283 ILE A CA 1
ATOM 2201 C C . ILE A 1 283 ? 26.344 -2.115 -21.215 1.00 92.12 283 ILE A C 1
ATOM 2203 O O . ILE A 1 283 ? 26.326 -3.115 -20.499 1.00 92.12 283 ILE A O 1
ATOM 2207 N N . PHE A 1 284 ? 27.470 -1.498 -21.571 1.00 88.06 284 PHE A N 1
ATOM 2208 C CA . PHE A 1 284 ? 28.795 -1.960 -21.171 1.00 88.06 284 PHE A CA 1
ATOM 2209 C C . PHE A 1 284 ? 29.063 -1.726 -19.680 1.00 88.06 284 PHE A C 1
ATOM 2211 O O . PHE A 1 284 ? 29.435 -2.646 -18.949 1.00 88.06 284 PHE A O 1
ATOM 2218 N N . SER A 1 285 ? 28.814 -0.507 -19.214 1.00 88.44 285 SER A N 1
ATOM 2219 C CA . SER A 1 285 ? 29.160 -0.064 -17.870 1.00 88.44 285 SER A CA 1
ATOM 2220 C C . SER A 1 285 ? 28.247 -0.661 -16.802 1.00 88.44 285 SER A C 1
ATOM 2222 O O . SER A 1 285 ? 28.625 -0.711 -15.629 1.00 88.44 285 SER A O 1
ATOM 2224 N N . HIS A 1 286 ? 27.015 -1.065 -17.138 1.00 90.88 286 HIS A N 1
ATOM 2225 C CA . HIS A 1 286 ? 26.005 -1.433 -16.144 1.00 90.88 286 HIS A CA 1
ATOM 2226 C C . HIS A 1 286 ? 25.343 -2.781 -16.423 1.00 90.88 286 HIS A C 1
ATOM 2228 O O . HIS A 1 286 ? 24.392 -2.902 -17.197 1.00 90.88 286 HIS A O 1
ATOM 2234 N N . LYS A 1 287 ? 25.732 -3.798 -15.642 1.00 88.38 287 LYS A N 1
ATOM 2235 C CA . LYS A 1 287 ? 25.154 -5.154 -15.726 1.00 88.38 287 LYS A CA 1
ATOM 2236 C C . LYS A 1 287 ? 23.626 -5.192 -15.608 1.00 88.38 287 LYS A C 1
ATOM 2238 O O . LYS A 1 287 ? 22.991 -6.058 -16.201 1.00 88.38 287 LYS A O 1
ATOM 2243 N N . TRP A 1 288 ? 23.019 -4.300 -14.823 1.00 88.31 288 TRP A N 1
ATOM 2244 C CA . TRP A 1 288 ? 21.560 -4.254 -14.677 1.00 88.31 288 TRP A CA 1
ATOM 2245 C C . TRP A 1 288 ? 20.868 -3.767 -15.957 1.00 88.31 288 TRP A C 1
ATOM 2247 O O . TRP A 1 288 ? 19.818 -4.299 -16.309 1.00 88.31 288 TRP A O 1
ATOM 2257 N N . PHE A 1 289 ? 21.477 -2.817 -16.671 1.00 90.50 289 PHE A N 1
ATOM 2258 C CA . PHE A 1 289 ? 20.970 -2.287 -17.933 1.00 90.50 289 PHE A CA 1
ATOM 2259 C C . PHE A 1 289 ? 21.176 -3.307 -19.060 1.00 90.50 289 PHE A C 1
ATOM 2261 O O . PHE A 1 289 ? 20.249 -3.603 -19.812 1.00 90.50 289 PHE A O 1
ATOM 2268 N N . MET A 1 290 ? 22.344 -3.959 -19.083 1.00 90.19 290 MET A N 1
ATOM 2269 C CA . MET A 1 290 ? 22.676 -5.057 -19.998 1.00 90.19 290 MET A CA 1
ATOM 2270 C C . MET A 1 290 ? 21.643 -6.196 -19.980 1.00 90.19 290 MET A C 1
ATOM 2272 O O . MET A 1 290 ? 21.261 -6.703 -21.033 1.00 90.19 290 MET A O 1
ATOM 2276 N N . LYS A 1 291 ? 21.131 -6.579 -18.799 1.00 87.75 291 LYS A N 1
ATOM 2277 C CA . LYS A 1 291 ? 20.081 -7.612 -18.668 1.00 87.75 291 LYS A CA 1
ATOM 2278 C C . LYS A 1 291 ? 18.769 -7.246 -19.372 1.00 87.75 291 LYS A C 1
ATOM 2280 O O . LYS A 1 291 ? 17.982 -8.138 -19.685 1.00 87.75 291 LYS A O 1
ATOM 2285 N N . GLY A 1 292 ? 18.522 -5.956 -19.605 1.00 88.56 292 GLY A N 1
ATOM 2286 C CA . GLY A 1 292 ? 17.357 -5.455 -20.332 1.00 88.56 292 GLY A CA 1
ATOM 2287 C C . GLY A 1 292 ? 17.485 -5.537 -21.856 1.00 88.56 292 GLY A C 1
ATOM 2288 O O . GLY A 1 292 ? 16.498 -5.318 -22.552 1.00 88.56 292 GLY A O 1
ATOM 2289 N N . VAL A 1 293 ? 18.664 -5.866 -22.395 1.00 91.56 293 VAL A N 1
ATOM 2290 C CA . VAL A 1 293 ? 18.915 -5.873 -23.842 1.00 91.56 293 VAL A CA 1
ATOM 2291 C C . VAL A 1 293 ? 18.393 -7.156 -24.476 1.00 91.56 293 VAL A C 1
ATOM 2293 O O . VAL A 1 293 ? 18.828 -8.263 -24.146 1.00 91.56 293 VAL A O 1
ATOM 2296 N N . TYR A 1 294 ? 17.451 -7.012 -25.409 1.00 92.31 294 TYR A N 1
ATOM 2297 C CA . TYR A 1 294 ? 16.840 -8.153 -26.095 1.00 92.31 294 TYR A CA 1
ATOM 2298 C C . TYR A 1 294 ? 17.577 -8.501 -27.383 1.00 92.31 294 TYR A C 1
ATOM 2300 O O . TYR A 1 294 ? 17.744 -9.679 -27.697 1.00 92.31 294 TYR A O 1
ATOM 2308 N N . THR A 1 295 ? 18.046 -7.481 -28.096 1.00 92.69 295 THR A N 1
ATOM 2309 C CA . THR A 1 295 ? 18.811 -7.603 -29.334 1.00 92.69 295 THR A CA 1
ATOM 2310 C C . THR A 1 295 ? 19.986 -6.639 -29.309 1.00 92.69 295 THR A C 1
ATOM 2312 O O . THR A 1 295 ? 19.817 -5.479 -28.940 1.00 92.69 295 THR A O 1
ATOM 2315 N N . TYR A 1 296 ? 21.148 -7.088 -29.769 1.00 91.56 296 TYR A N 1
ATOM 2316 C CA . TYR A 1 296 ? 22.351 -6.274 -29.883 1.00 91.56 296 TYR A CA 1
ATOM 2317 C C . TYR A 1 296 ? 23.049 -6.549 -31.217 1.00 91.56 296 TYR A C 1
ATOM 2319 O O . TYR A 1 296 ? 23.334 -7.703 -31.536 1.00 91.56 296 TYR A O 1
ATOM 2327 N N . LYS A 1 297 ? 23.283 -5.498 -32.018 1.00 88.00 297 LYS A N 1
ATOM 2328 C CA . LYS A 1 297 ? 23.931 -5.564 -33.348 1.00 88.00 297 LYS A CA 1
ATOM 2329 C C . LYS A 1 297 ? 23.380 -6.701 -34.231 1.00 88.00 297 LYS A C 1
ATOM 2331 O O . LYS A 1 297 ? 24.119 -7.535 -34.744 1.00 88.00 297 LYS A O 1
ATOM 2336 N N . GLY A 1 298 ? 22.050 -6.777 -34.338 1.00 88.00 298 GLY A N 1
ATOM 2337 C CA . GLY A 1 298 ? 21.345 -7.792 -35.136 1.00 88.00 298 GLY A CA 1
ATOM 2338 C C . GLY A 1 298 ? 21.314 -9.202 -34.530 1.00 88.00 298 GLY A C 1
ATOM 2339 O O . GLY A 1 298 ? 20.738 -10.108 -35.123 1.00 88.00 298 GLY A O 1
ATOM 2340 N N . THR A 1 299 ? 21.895 -9.406 -33.346 1.00 91.19 299 THR A N 1
ATOM 2341 C CA . THR A 1 299 ? 21.897 -10.694 -32.648 1.00 91.19 299 THR A CA 1
ATOM 2342 C C . THR A 1 299 ? 20.907 -10.683 -31.491 1.00 91.19 299 THR A C 1
ATOM 2344 O O . THR A 1 299 ? 20.875 -9.742 -30.701 1.00 91.19 299 THR A O 1
ATOM 2347 N N . LEU A 1 300 ? 20.116 -11.746 -31.356 1.00 93.56 300 LEU A N 1
ATOM 2348 C CA . LEU A 1 300 ? 19.237 -11.945 -30.208 1.00 93.56 300 LEU A CA 1
ATOM 2349 C C . LEU A 1 300 ? 20.063 -12.320 -28.968 1.00 93.56 300 LEU A C 1
ATOM 2351 O O . LEU A 1 300 ? 20.826 -13.290 -28.991 1.00 93.56 300 LEU A O 1
ATOM 2355 N N . THR A 1 301 ? 19.898 -11.559 -27.889 1.00 92.50 301 THR A N 1
ATOM 2356 C CA . THR A 1 301 ? 20.651 -11.720 -26.635 1.00 92.50 301 THR A CA 1
ATOM 2357 C C . THR A 1 301 ? 19.804 -12.277 -25.497 1.00 92.50 301 THR A C 1
ATOM 2359 O O . THR A 1 301 ? 20.341 -12.859 -24.557 1.00 92.50 301 THR A O 1
ATOM 2362 N N . ASN A 1 302 ? 18.475 -12.151 -25.576 1.00 89.56 302 ASN A N 1
ATOM 2363 C CA . ASN A 1 302 ? 17.568 -12.679 -24.561 1.00 89.56 302 ASN A CA 1
ATOM 2364 C C . ASN A 1 302 ? 17.249 -14.167 -24.794 1.00 89.56 302 ASN A C 1
ATOM 2366 O O . ASN A 1 302 ? 16.545 -14.531 -25.738 1.00 89.56 302 ASN A O 1
ATOM 2370 N N . GLU A 1 303 ? 17.722 -15.023 -23.889 1.00 87.44 303 GLU A N 1
ATOM 2371 C CA . GLU A 1 303 ? 17.537 -16.477 -23.966 1.00 87.44 303 GLU A CA 1
ATOM 2372 C C . GLU A 1 303 ? 16.058 -16.905 -23.923 1.00 87.44 303 GLU A C 1
ATOM 2374 O O . GLU A 1 303 ? 15.650 -17.814 -24.646 1.00 87.44 303 GLU A O 1
ATOM 2379 N N . SER A 1 304 ? 15.234 -16.249 -23.099 1.00 84.00 304 SER A N 1
ATOM 2380 C CA . SER A 1 304 ? 13.818 -16.606 -22.926 1.00 84.00 304 SER A CA 1
ATOM 2381 C C . SER A 1 304 ? 13.027 -16.411 -24.222 1.00 84.00 304 SER A C 1
ATOM 2383 O O . SER A 1 304 ? 12.272 -17.290 -24.642 1.00 84.00 304 SER A O 1
ATOM 2385 N N . ILE A 1 305 ? 13.259 -15.288 -24.907 1.00 86.94 305 ILE A N 1
ATOM 2386 C CA . ILE A 1 305 ? 12.659 -15.001 -26.216 1.00 86.94 305 ILE A CA 1
ATOM 2387 C C . ILE A 1 305 ? 13.170 -15.984 -27.265 1.00 86.94 305 ILE A C 1
ATOM 2389 O O . ILE A 1 305 ? 12.372 -16.533 -28.023 1.00 86.94 305 ILE A O 1
ATOM 2393 N N . ALA A 1 306 ? 14.474 -16.258 -27.274 1.00 89.38 306 ALA A N 1
ATOM 2394 C CA . ALA A 1 306 ? 15.071 -17.190 -28.220 1.00 89.38 306 ALA A CA 1
ATOM 2395 C C . ALA A 1 306 ? 14.453 -18.586 -28.124 1.00 89.38 306 ALA A C 1
ATOM 2397 O O . ALA A 1 306 ? 14.017 -19.138 -29.131 1.00 89.38 306 ALA A O 1
ATOM 2398 N N . ARG A 1 307 ? 14.328 -19.121 -26.903 1.00 86.94 307 ARG A N 1
ATOM 2399 C CA . ARG A 1 307 ? 13.668 -20.408 -26.652 1.00 86.94 307 ARG A CA 1
ATOM 2400 C C . ARG A 1 307 ? 12.199 -20.383 -27.072 1.00 86.94 307 ARG A C 1
ATOM 2402 O O . ARG A 1 307 ? 11.748 -21.324 -27.716 1.00 86.94 307 ARG A O 1
ATOM 2409 N N . LYS A 1 308 ? 11.465 -19.310 -26.750 1.00 84.31 308 LYS A N 1
ATOM 2410 C CA . LYS A 1 308 ? 10.036 -19.170 -27.085 1.00 84.31 308 LYS A CA 1
ATOM 2411 C C . LYS A 1 308 ? 9.770 -19.220 -28.592 1.00 84.31 308 LYS A C 1
ATOM 2413 O O . LYS A 1 308 ? 8.762 -19.786 -28.998 1.00 84.31 308 LYS A O 1
ATOM 2418 N N . PHE A 1 309 ? 10.651 -18.633 -29.397 1.00 89.25 309 PHE A N 1
ATOM 2419 C CA . PHE A 1 309 ? 10.497 -18.552 -30.853 1.00 89.25 309 PHE A CA 1
ATOM 2420 C C . PHE A 1 309 ? 11.420 -19.508 -31.626 1.00 89.25 309 PHE A C 1
ATOM 2422 O O . PHE A 1 309 ? 11.536 -19.381 -32.840 1.00 89.25 309 PHE A O 1
ATOM 2429 N N . ALA A 1 310 ? 12.080 -20.453 -30.943 1.00 91.12 310 ALA A N 1
ATOM 2430 C CA . ALA A 1 310 ? 13.052 -21.381 -31.532 1.00 91.12 310 ALA A CA 1
ATOM 2431 C C . ALA A 1 310 ? 14.162 -20.685 -32.358 1.00 91.12 310 ALA A C 1
ATOM 2433 O O . ALA A 1 310 ? 14.599 -21.175 -33.399 1.00 91.12 310 ALA A O 1
ATOM 2434 N N . MET A 1 311 ? 14.628 -19.526 -31.889 1.00 92.69 311 MET A N 1
ATOM 2435 C CA . MET A 1 311 ? 15.668 -18.722 -32.534 1.00 92.69 311 MET A CA 1
ATOM 2436 C C . MET A 1 311 ? 17.043 -18.967 -31.902 1.00 92.69 311 MET A C 1
ATOM 2438 O O . MET A 1 311 ? 17.163 -19.339 -30.734 1.00 92.69 311 MET A O 1
ATOM 2442 N N . LYS A 1 312 ? 18.109 -18.704 -32.667 1.00 90.81 312 LYS A N 1
ATOM 2443 C CA . LYS A 1 312 ? 19.483 -18.701 -32.143 1.00 90.81 312 LYS A CA 1
ATOM 2444 C C . LYS A 1 312 ? 19.690 -17.488 -31.230 1.00 90.81 312 LYS A C 1
ATOM 2446 O O . LYS A 1 312 ? 19.242 -16.393 -31.563 1.00 90.81 312 LYS A O 1
ATOM 2451 N N . PHE A 1 313 ? 20.417 -17.671 -30.129 1.00 92.44 313 PHE A N 1
ATOM 2452 C CA . PHE A 1 313 ? 20.836 -16.582 -29.242 1.00 92.44 313 PHE A CA 1
ATOM 2453 C C . PHE A 1 313 ? 22.349 -16.587 -29.042 1.00 92.44 313 PHE A C 1
ATOM 2455 O O . PHE A 1 313 ? 22.999 -17.623 -29.197 1.00 92.44 313 PHE A O 1
ATOM 2462 N N . LYS A 1 314 ? 22.908 -15.433 -28.678 1.00 91.88 314 LYS A N 1
ATOM 2463 C CA . LYS A 1 314 ? 24.283 -15.323 -28.176 1.00 91.88 314 LYS A CA 1
ATOM 2464 C C . LYS A 1 314 ? 24.284 -14.517 -26.884 1.00 91.88 314 LYS A C 1
ATOM 2466 O O . LYS A 1 314 ? 23.558 -13.533 -26.778 1.00 91.88 314 LYS A O 1
ATOM 2471 N N . ASN A 1 315 ? 25.101 -14.922 -25.913 1.00 87.56 315 ASN A N 1
ATOM 2472 C CA . ASN A 1 315 ? 25.249 -14.156 -24.679 1.00 87.56 315 ASN A CA 1
ATOM 2473 C C . ASN A 1 315 ? 25.867 -12.784 -25.001 1.00 87.56 315 ASN A C 1
ATOM 2475 O O . ASN A 1 315 ? 26.921 -12.709 -25.633 1.00 87.56 315 ASN A O 1
ATOM 2479 N N . ILE A 1 316 ? 25.202 -11.713 -24.565 1.00 89.69 316 ILE A N 1
ATOM 2480 C CA . ILE A 1 316 ? 25.652 -10.336 -24.777 1.00 89.69 316 ILE A CA 1
ATOM 2481 C C . ILE A 1 316 ? 27.019 -10.061 -24.146 1.00 89.69 316 ILE A C 1
ATOM 2483 O O . ILE A 1 316 ? 27.807 -9.326 -24.730 1.00 89.69 316 ILE A O 1
ATOM 2487 N N . GLU A 1 317 ? 27.354 -10.710 -23.030 1.00 88.12 317 GLU A N 1
ATOM 2488 C CA . GLU A 1 317 ? 28.667 -10.569 -22.388 1.00 88.12 317 GLU A CA 1
ATOM 2489 C C . GLU A 1 317 ? 29.797 -11.023 -23.322 1.00 88.12 317 GLU A C 1
ATOM 2491 O O . GLU A 1 317 ? 30.827 -10.361 -23.416 1.00 88.12 317 GLU A O 1
ATOM 2496 N N . LEU A 1 318 ? 29.573 -12.092 -24.096 1.00 85.81 318 LEU A N 1
ATOM 2497 C CA . LEU A 1 318 ? 30.535 -12.574 -25.094 1.00 85.81 318 LEU A CA 1
ATOM 2498 C C . LEU A 1 318 ? 30.663 -11.614 -26.283 1.00 85.81 318 LEU A C 1
ATOM 2500 O O . LEU A 1 318 ? 31.730 -11.508 -26.878 1.00 85.81 318 LEU A O 1
ATOM 2504 N N . LEU A 1 319 ? 29.580 -10.917 -26.641 1.00 83.94 319 LEU A N 1
ATOM 2505 C CA . LEU A 1 319 ? 29.591 -9.924 -27.719 1.00 83.94 319 LEU A CA 1
ATOM 2506 C C . LEU A 1 319 ? 30.296 -8.629 -27.299 1.00 83.94 319 LEU A C 1
ATOM 2508 O O . LEU A 1 319 ? 30.884 -7.958 -28.143 1.00 83.94 319 LEU A O 1
ATOM 2512 N N . LEU A 1 320 ? 30.234 -8.280 -26.013 1.00 83.56 320 LEU A N 1
ATOM 2513 C CA . LEU A 1 320 ? 30.890 -7.103 -25.445 1.00 83.56 320 LEU A CA 1
ATOM 2514 C C . LEU A 1 320 ? 32.367 -7.353 -25.124 1.00 83.56 320 LEU A C 1
ATOM 2516 O O . LEU A 1 320 ? 33.160 -6.423 -25.218 1.00 83.56 320 LEU A O 1
ATOM 2520 N N . ALA A 1 321 ? 32.754 -8.597 -24.824 1.00 77.88 321 ALA A N 1
ATOM 2521 C CA . ALA A 1 321 ? 34.152 -8.978 -24.615 1.00 77.88 321 ALA A CA 1
ATOM 2522 C C . ALA A 1 321 ? 35.045 -8.713 -25.843 1.00 77.88 321 ALA A C 1
ATOM 2524 O O . ALA A 1 321 ? 36.240 -8.522 -25.688 1.00 77.88 321 ALA A O 1
ATOM 2525 N N . LEU A 1 322 ? 34.468 -8.643 -27.049 1.00 62.81 322 LEU A N 1
ATOM 2526 C CA . LEU A 1 322 ? 35.171 -8.287 -28.292 1.00 62.81 322 LEU A CA 1
ATOM 2527 C C . LEU A 1 322 ? 35.508 -6.785 -28.412 1.00 62.81 322 LEU A C 1
ATOM 2529 O O . LEU A 1 322 ? 36.122 -6.385 -29.398 1.00 62.81 322 LEU A O 1
ATOM 2533 N N . ARG A 1 323 ? 35.044 -5.947 -27.471 1.00 65.62 323 ARG A N 1
ATOM 2534 C CA . ARG A 1 323 ? 35.358 -4.507 -27.382 1.00 65.62 323 ARG A CA 1
ATOM 2535 C C . ARG A 1 323 ? 36.564 -4.233 -26.465 1.00 65.62 323 ARG A C 1
ATOM 2537 O O . ARG A 1 323 ? 37.074 -3.117 -26.499 1.00 65.62 323 ARG A O 1
ATOM 2544 N N . MET A 1 324 ? 36.969 -5.213 -25.648 1.00 50.09 324 MET A N 1
ATOM 2545 C CA . MET A 1 324 ? 38.211 -5.181 -24.858 1.00 50.09 324 MET A CA 1
ATOM 2546 C C . MET A 1 324 ? 39.402 -5.588 -25.721 1.00 50.09 324 MET A C 1
ATOM 2548 O O . MET A 1 324 ? 40.490 -5.028 -25.475 1.00 50.09 324 MET A O 1
#

Foldseek 3Di:
DFFDDQLFWFAFAAPDKDFQVNVVVVDVDHQCRCCVVPVDGIGGDDDPVPDFQLLRQLRRVVRRCVSSVHALALAQEEEEEEQAHLEPPPGSQVVNCVNRVHPDHYYHYADPPPCRQVVSVVVVRVCRVVPVHVHYHRYYTYDDDDDLDPVVVVVVVVVRDDDDPDDDLDPPVLLVCQQAALEAEADDEDPQQAADQSAEPVSNLNHDANREYEFQRVLRPTNHPPDDEDDPVGQWDDDSNYIYGRYYPVVVVVVVVSVVVVCSVVVVVQVVQVVQVHLVSCLVVPPVSVQVDQDDPNFGQDPSVCVVVVHDHDHVVVVCVVVD

pLDDT: mean 84.03, std 13.92, range [38.25, 98.06]